Protein AF-A0A9E3C0V1-F1 (afdb_monomer_lite)

Radius of gyration: 18.56 Å; chains: 1; bounding box: 47×39×49 Å

Structure (mmCIF, N/CA/C/O backbone):
data_AF-A0A9E3C0V1-F1
#
_entry.id   AF-A0A9E3C0V1-F1
#
loop_
_atom_site.group_PDB
_atom_site.id
_atom_site.type_symbol
_atom_site.label_atom_id
_atom_site.label_alt_id
_atom_site.label_comp_id
_atom_site.label_asym_id
_atom_site.label_entity_id
_atom_site.label_seq_id
_atom_site.pdbx_PDB_ins_code
_atom_site.Cartn_x
_atom_site.Cartn_y
_atom_site.Cartn_z
_atom_site.occupancy
_atom_site.B_iso_or_equiv
_atom_site.auth_seq_id
_atom_site.auth_comp_id
_atom_site.auth_asym_id
_atom_site.auth_atom_id
_atom_site.pdbx_PDB_model_num
ATOM 1 N N . VAL A 1 1 ? -9.218 17.297 3.547 1.00 80.56 1 VAL A N 1
ATOM 2 C CA . VAL A 1 1 ? -9.227 16.693 4.905 1.00 80.56 1 VAL A CA 1
ATOM 3 C C . VAL A 1 1 ? -10.270 17.334 5.812 1.00 80.56 1 VAL A C 1
ATOM 5 O O . VAL A 1 1 ? -11.242 16.658 6.099 1.00 80.56 1 VAL A O 1
ATOM 8 N N . GLY A 1 2 ? -10.149 18.614 6.201 1.00 88.06 2 GLY A N 1
ATOM 9 C CA . GLY A 1 2 ? -11.074 19.241 7.168 1.00 88.06 2 GLY A CA 1
ATOM 10 C C . GLY A 1 2 ? -12.570 19.101 6.840 1.00 88.06 2 GLY A C 1
ATOM 11 O O . GLY A 1 2 ? -13.346 18.731 7.712 1.00 88.06 2 GLY A O 1
ATOM 12 N N . GLY A 1 3 ? -12.966 19.291 5.574 1.00 90.75 3 GLY A N 1
ATOM 13 C CA . GLY A 1 3 ? -14.363 19.095 5.153 1.00 90.75 3 GLY A CA 1
ATOM 14 C C . GLY A 1 3 ? -14.872 17.654 5.308 1.00 90.75 3 GLY A C 1
ATOM 15 O O . GLY A 1 3 ? -16.007 17.454 5.720 1.00 90.75 3 GLY A O 1
ATOM 16 N N . VAL A 1 4 ? -14.020 16.656 5.050 1.00 91.00 4 VAL A N 1
ATOM 17 C CA . VAL A 1 4 ? -14.364 15.233 5.225 1.00 91.00 4 VAL A CA 1
ATOM 18 C C . VAL A 1 4 ? -14.550 14.901 6.703 1.00 91.00 4 VAL A C 1
ATOM 20 O O . VAL A 1 4 ? -15.555 14.300 7.070 1.00 91.00 4 VAL A O 1
ATOM 23 N N . VAL A 1 5 ? -13.637 15.375 7.556 1.00 93.75 5 VAL A N 1
ATOM 24 C CA . VAL A 1 5 ? -13.721 15.191 9.012 1.00 93.75 5 VAL A CA 1
ATOM 25 C C . VAL A 1 5 ? -15.010 15.811 9.567 1.00 93.75 5 VAL A C 1
ATOM 27 O O . VAL A 1 5 ? -15.735 15.159 10.309 1.00 93.75 5 VAL A O 1
ATOM 30 N N . ALA A 1 6 ? -15.357 17.028 9.136 1.00 93.81 6 ALA A N 1
ATOM 31 C CA . ALA A 1 6 ? -16.596 17.693 9.543 1.00 93.81 6 ALA A CA 1
ATOM 32 C C . ALA A 1 6 ? -17.873 16.988 9.045 1.00 93.81 6 ALA A C 1
ATOM 34 O O . ALA A 1 6 ? -18.914 17.075 9.689 1.00 93.81 6 ALA A O 1
ATOM 35 N N . SER A 1 7 ? -17.807 16.285 7.909 1.00 93.75 7 SER A N 1
ATOM 36 C CA . SER A 1 7 ? -18.955 15.573 7.326 1.00 93.75 7 SER A CA 1
ATOM 37 C C . SER A 1 7 ? -19.232 14.193 7.933 1.00 93.75 7 SER A C 1
ATOM 39 O O . SER A 1 7 ? -20.243 13.580 7.599 1.00 93.75 7 SER A O 1
ATOM 41 N N . ARG A 1 8 ? -18.347 13.697 8.807 1.00 94.06 8 ARG A N 1
ATOM 42 C CA . ARG A 1 8 ? -18.393 12.340 9.375 1.00 94.06 8 ARG A CA 1
ATOM 43 C C . ARG A 1 8 ? -18.404 12.368 10.912 1.00 94.06 8 ARG A C 1
ATOM 45 O O . ARG A 1 8 ? -17.466 11.872 11.540 1.00 94.06 8 ARG A O 1
ATOM 52 N N . PRO A 1 9 ? -19.435 12.955 11.555 1.00 94.81 9 PRO A N 1
ATOM 53 C CA . PRO A 1 9 ? -19.518 13.021 13.017 1.00 94.81 9 PRO A CA 1
ATOM 54 C C . PRO A 1 9 ? -19.646 11.640 13.678 1.00 94.81 9 PRO A C 1
ATOM 56 O O . PRO A 1 9 ? -19.343 11.499 14.858 1.00 94.81 9 PRO A O 1
ATOM 59 N N . ASP A 1 10 ? -20.054 10.620 12.920 1.00 94.44 10 ASP A N 1
ATOM 60 C CA . ASP A 1 10 ? -20.057 9.213 13.325 1.00 94.44 10 ASP A CA 1
ATOM 61 C C . ASP A 1 10 ? -18.645 8.653 13.574 1.00 94.44 10 ASP A C 1
ATOM 63 O O . ASP A 1 10 ? -18.479 7.758 14.402 1.00 94.44 10 ASP A O 1
ATOM 67 N N . LEU A 1 11 ? -17.629 9.200 12.895 1.00 94.19 11 LEU A N 1
ATOM 68 C CA . LEU A 1 11 ? -16.223 8.815 13.059 1.00 94.19 11 LEU A CA 1
ATOM 69 C C . LEU A 1 11 ? -15.419 9.832 13.870 1.00 94.19 11 LEU A C 1
ATOM 71 O O . LEU A 1 11 ? -14.519 9.456 14.613 1.00 94.19 11 LEU A O 1
ATOM 75 N N . PHE A 1 12 ? -15.716 11.122 13.700 1.00 95.88 12 PHE A N 1
ATOM 76 C CA . PHE A 1 12 ? -14.887 12.212 14.217 1.00 95.88 12 PHE A CA 1
ATOM 77 C C . PHE A 1 12 ? -15.567 13.064 15.287 1.00 95.88 12 PHE A C 1
ATOM 79 O O . PHE A 1 12 ? -15.015 14.091 15.682 1.00 95.88 12 PHE A O 1
ATOM 86 N N . GLY A 1 13 ? -16.745 12.661 15.769 1.00 93.75 13 GLY A N 1
ATOM 87 C CA . GLY A 1 13 ? -17.512 13.398 16.771 1.00 93.75 13 GLY A CA 1
ATOM 88 C C . GLY A 1 13 ? -18.077 14.729 16.263 1.00 93.75 13 GLY A C 1
ATOM 89 O O . GLY A 1 13 ? -17.771 15.204 15.169 1.00 93.75 13 GLY A O 1
ATOM 90 N N . ALA A 1 14 ? -18.921 15.358 17.082 1.00 93.50 14 ALA A N 1
ATOM 91 C CA . ALA A 1 14 ? -19.540 16.645 16.748 1.00 93.50 14 ALA A CA 1
ATOM 92 C C . ALA A 1 14 ? -18.530 17.807 16.676 1.00 93.50 14 ALA A C 1
ATOM 94 O O . ALA A 1 14 ? -18.796 18.820 16.035 1.00 93.50 14 ALA A O 1
ATOM 95 N N . ASP A 1 15 ? -17.375 17.666 17.328 1.00 94.50 15 ASP A N 1
ATOM 96 C CA . ASP A 1 15 ? -16.278 18.631 17.316 1.00 94.50 15 ASP A CA 1
ATOM 97 C C . ASP A 1 15 ? -15.284 18.414 16.160 1.00 94.50 15 ASP A C 1
ATOM 99 O O . ASP A 1 15 ? -14.329 19.183 16.034 1.00 94.50 15 ASP A O 1
ATOM 103 N N . ALA A 1 16 ? -15.526 17.411 15.303 1.00 94.25 16 ALA A N 1
ATOM 104 C CA . ALA A 1 16 ? -14.782 17.140 14.074 1.00 94.25 16 ALA A CA 1
ATOM 105 C C . ALA A 1 16 ? -13.261 17.045 14.296 1.00 94.25 16 ALA A C 1
ATOM 107 O O . ALA A 1 16 ? -12.462 17.639 13.561 1.00 94.25 16 ALA A O 1
ATOM 108 N N . ARG A 1 17 ? -12.838 16.300 15.323 1.00 94.75 17 ARG A N 1
ATOM 109 C CA . ARG A 1 17 ? -11.416 16.094 15.621 1.00 94.75 17 ARG A CA 1
ATOM 110 C C . ARG A 1 17 ? -10.893 14.841 14.950 1.00 94.75 17 ARG A C 1
ATOM 112 O O . ARG A 1 17 ? -11.423 13.754 15.134 1.00 94.75 17 ARG A O 1
ATOM 119 N N . LEU A 1 18 ? -9.763 14.980 14.257 1.00 92.00 18 LEU A N 1
ATOM 120 C CA . LEU A 1 18 ? -9.075 13.843 13.639 1.00 92.00 18 LEU A CA 1
ATOM 121 C C . LEU A 1 18 ? -8.700 12.761 14.667 1.00 92.00 18 LEU A C 1
ATOM 123 O O . LEU A 1 18 ? -8.767 11.578 14.356 1.00 92.00 18 LEU A O 1
ATOM 127 N N . GLY A 1 19 ? -8.352 13.174 15.892 1.00 93.50 19 GLY A N 1
ATOM 128 C CA . GLY A 1 19 ? -8.033 12.266 16.995 1.00 93.50 19 GLY A CA 1
ATOM 129 C C . GLY A 1 19 ? -9.178 11.324 17.371 1.00 93.50 19 GLY A C 1
ATOM 130 O O . GLY A 1 19 ? -8.902 10.204 17.772 1.00 93.50 19 GLY A O 1
ATOM 131 N N . ASN A 1 20 ? -10.437 11.705 17.135 1.00 95.88 20 ASN A N 1
ATOM 132 C CA . ASN A 1 20 ? -11.597 10.868 17.460 1.00 95.88 20 ASN A CA 1
ATOM 133 C C . ASN A 1 20 ? -11.669 9.595 16.588 1.00 95.88 20 ASN A C 1
ATOM 135 O O . ASN A 1 20 ? -12.367 8.648 16.939 1.00 95.88 20 ASN A O 1
ATOM 139 N N . LEU A 1 21 ? -10.887 9.511 15.499 1.00 95.88 21 LEU A N 1
ATOM 140 C CA . LEU A 1 21 ? -10.685 8.253 14.772 1.00 95.88 21 LEU A CA 1
ATOM 141 C C . LEU A 1 21 ? -10.065 7.167 15.661 1.00 95.88 21 LEU A C 1
ATOM 143 O O . LEU A 1 21 ? -10.391 5.991 15.504 1.00 95.88 21 LEU A O 1
ATOM 147 N N . PHE A 1 22 ? -9.180 7.553 16.585 1.00 96.19 22 PHE A N 1
ATOM 148 C CA . PHE A 1 22 ? -8.637 6.637 17.582 1.00 96.19 22 PHE A CA 1
ATOM 149 C C . PHE A 1 22 ? -9.765 6.068 18.444 1.00 96.19 22 PHE A C 1
ATOM 151 O O . PHE A 1 22 ? -9.880 4.852 18.550 1.00 96.19 22 PHE A O 1
ATOM 158 N N . ASP A 1 23 ? -10.634 6.926 18.985 1.00 95.50 23 ASP A N 1
ATOM 159 C CA . ASP A 1 23 ? -11.752 6.504 19.836 1.00 95.50 23 ASP A CA 1
ATOM 160 C C . ASP A 1 23 ? -12.731 5.604 19.074 1.00 95.50 23 ASP A C 1
ATOM 162 O O . ASP A 1 23 ? -13.184 4.584 19.594 1.00 95.50 23 ASP A O 1
ATOM 166 N N . HIS A 1 24 ? -13.007 5.937 17.810 1.00 96.44 24 HIS A N 1
ATOM 167 C CA . HIS A 1 24 ? -13.823 5.115 16.924 1.00 96.44 24 HIS A CA 1
ATOM 168 C C . HIS A 1 24 ? -13.240 3.705 16.760 1.00 96.44 24 HIS A C 1
ATOM 170 O O . HIS A 1 24 ? -13.943 2.711 16.941 1.00 96.44 24 HIS A O 1
ATOM 176 N N . LEU A 1 25 ? -11.948 3.602 16.446 1.00 97.69 25 LEU A N 1
ATOM 177 C CA . LEU A 1 25 ? -11.266 2.321 16.283 1.00 97.69 25 LEU A CA 1
ATOM 178 C C . LEU A 1 25 ? -11.128 1.558 17.612 1.00 97.69 25 LEU A C 1
ATOM 180 O O . LEU A 1 25 ? -11.292 0.339 17.636 1.00 97.69 25 LEU A O 1
ATOM 184 N N . ALA A 1 26 ? -10.881 2.256 18.721 1.00 96.88 26 ALA A N 1
ATOM 185 C CA . ALA A 1 26 ? -10.853 1.675 20.060 1.00 96.88 26 ALA A CA 1
ATOM 186 C C . ALA A 1 26 ? -12.213 1.073 20.438 1.00 96.88 26 ALA A C 1
ATOM 188 O O . ALA A 1 26 ? -12.268 -0.026 20.985 1.00 96.88 26 ALA A O 1
ATOM 189 N N . GLY A 1 27 ? -13.313 1.734 20.065 1.00 96.69 27 GLY A N 1
ATOM 190 C CA . GLY A 1 27 ? -14.672 1.218 20.235 1.00 96.69 27 GLY A CA 1
ATOM 191 C C . GLY A 1 27 ? -14.984 -0.037 19.408 1.00 96.69 27 GLY A C 1
ATOM 192 O O . GLY A 1 27 ? -15.905 -0.774 19.756 1.00 96.69 27 GLY A O 1
ATOM 193 N N . GLN A 1 28 ? -14.223 -0.316 18.343 1.00 96.94 28 GLN A N 1
ATOM 194 C CA . GLN A 1 28 ? -14.342 -1.560 17.569 1.00 96.94 28 GLN A CA 1
ATOM 195 C C . GLN A 1 28 ? -13.559 -2.731 18.179 1.00 96.94 28 GLN A C 1
ATOM 197 O O . GLN A 1 28 ? -13.788 -3.884 17.796 1.00 96.94 28 GLN A O 1
ATOM 202 N N . ALA A 1 29 ? -12.630 -2.462 19.102 1.00 97.75 29 ALA A N 1
ATOM 203 C CA . ALA A 1 29 ? -11.830 -3.504 19.724 1.00 97.75 29 ALA A CA 1
ATOM 204 C C . ALA A 1 29 ? -12.710 -4.414 20.595 1.00 97.75 29 ALA A C 1
ATOM 206 O O . ALA A 1 29 ? -13.530 -3.954 21.390 1.00 97.75 29 ALA A O 1
ATOM 207 N N . LYS A 1 30 ? -12.516 -5.729 20.475 1.00 97.75 30 LYS A N 1
ATOM 208 C CA . LYS A 1 30 ? -13.196 -6.735 21.304 1.00 97.75 30 LYS A CA 1
ATOM 209 C C . LYS A 1 30 ? -12.193 -7.322 22.276 1.00 97.75 30 LYS A C 1
ATOM 211 O O . LYS A 1 30 ? -11.144 -7.790 21.847 1.00 97.75 30 LYS A O 1
ATOM 216 N N . ASP A 1 31 ? -12.490 -7.248 23.571 1.00 96.81 31 ASP A N 1
ATOM 217 C CA . ASP A 1 31 ? -11.585 -7.690 24.641 1.00 96.81 31 ASP A CA 1
ATOM 218 C C . ASP A 1 31 ? -10.166 -7.090 24.513 1.00 96.81 31 ASP A C 1
ATOM 220 O O . ASP A 1 31 ? -9.158 -7.758 24.735 1.00 96.81 31 ASP A O 1
ATOM 224 N N . GLY A 1 32 ? -10.086 -5.819 24.091 1.00 97.19 32 GLY A N 1
ATOM 225 C CA . GLY A 1 32 ? -8.822 -5.110 23.860 1.00 97.19 32 GLY A CA 1
ATOM 226 C C . GLY A 1 32 ? -8.057 -5.550 22.606 1.00 97.19 32 GLY A C 1
ATOM 227 O O . GLY A 1 32 ? -6.878 -5.235 22.477 1.00 97.19 32 GLY A O 1
ATOM 228 N N . VAL A 1 33 ? -8.689 -6.282 21.684 1.00 98.50 33 VAL A N 1
ATOM 229 C CA . VAL A 1 33 ? -8.074 -6.798 20.452 1.00 98.50 33 VAL A CA 1
ATOM 230 C C . VAL A 1 33 ? -8.707 -6.154 19.222 1.00 98.50 33 VAL A C 1
ATOM 232 O O . VAL A 1 33 ? -9.933 -6.126 19.094 1.00 98.50 33 VAL A O 1
ATOM 235 N N . LEU A 1 34 ? -7.875 -5.688 18.289 1.00 98.62 34 LEU A N 1
ATOM 236 C CA . LEU A 1 34 ? -8.309 -5.049 17.046 1.00 98.62 34 LEU A CA 1
ATOM 237 C C . LEU A 1 34 ? -7.592 -5.663 15.826 1.00 98.62 34 LEU A C 1
ATOM 239 O O . LEU A 1 34 ? -6.365 -5.621 15.759 1.00 98.62 34 LEU A O 1
ATOM 243 N N . PRO A 1 35 ? -8.305 -6.218 14.833 1.00 98.31 35 PRO A N 1
ATOM 244 C CA . PRO A 1 35 ? -7.676 -6.662 13.589 1.00 98.31 35 PRO A CA 1
ATOM 245 C C . PRO A 1 35 ? -7.121 -5.482 12.784 1.00 98.31 35 PRO A C 1
ATOM 247 O O . PRO A 1 35 ? -7.805 -4.475 12.603 1.00 98.31 35 PRO A O 1
ATOM 250 N N . ALA A 1 36 ? -5.920 -5.615 12.220 1.00 98.12 36 ALA A N 1
ATOM 251 C CA . ALA A 1 36 ? -5.290 -4.567 11.413 1.00 98.12 36 ALA A CA 1
ATOM 252 C C . ALA A 1 36 ? -6.152 -4.144 10.207 1.00 98.12 36 ALA A C 1
ATOM 254 O O . ALA A 1 36 ? -6.206 -2.967 9.852 1.00 98.12 36 ALA A O 1
ATOM 255 N N . ALA A 1 37 ? -6.898 -5.086 9.622 1.00 97.94 37 ALA A N 1
ATOM 256 C CA . ALA A 1 37 ? -7.837 -4.811 8.537 1.00 97.94 37 ALA A CA 1
ATOM 257 C C . ALA A 1 37 ? -8.960 -3.831 8.933 1.00 97.94 37 ALA A C 1
ATOM 259 O O . ALA A 1 37 ? -9.425 -3.077 8.082 1.00 97.94 37 ALA A O 1
ATOM 260 N N . ALA A 1 38 ? -9.369 -3.789 10.209 1.00 98.25 38 ALA A N 1
ATOM 261 C CA . ALA A 1 38 ? -10.368 -2.832 10.690 1.00 98.25 38 ALA A CA 1
ATOM 262 C C . ALA A 1 38 ? -9.835 -1.390 10.648 1.00 98.25 38 ALA A C 1
ATOM 264 O O . ALA A 1 38 ? -10.564 -0.468 10.284 1.00 98.25 38 ALA A O 1
ATOM 265 N N . ILE A 1 39 ? -8.539 -1.207 10.930 1.00 98.31 39 ILE A N 1
ATOM 266 C CA . ILE A 1 39 ? -7.861 0.090 10.813 1.00 98.31 39 ILE A CA 1
ATOM 267 C C . ILE A 1 39 ? -7.882 0.556 9.356 1.00 98.31 39 ILE A C 1
ATOM 269 O O . ILE A 1 39 ? -8.320 1.669 9.069 1.00 98.31 39 ILE A O 1
ATOM 273 N N . LEU A 1 40 ? -7.460 -0.304 8.420 1.00 97.81 40 LEU A N 1
ATOM 274 C CA . LEU A 1 40 ? -7.492 0.029 6.995 1.00 97.81 40 LEU A CA 1
ATOM 275 C C . LEU A 1 40 ? -8.919 0.327 6.515 1.00 97.81 40 LEU A C 1
ATOM 277 O O . LEU A 1 40 ? -9.119 1.302 5.795 1.00 97.81 40 LEU A O 1
ATOM 281 N N . ALA A 1 41 ? -9.906 -0.471 6.927 1.00 97.19 41 ALA A N 1
ATOM 282 C CA . ALA A 1 41 ? -11.303 -0.273 6.552 1.00 97.19 41 ALA A CA 1
ATOM 283 C C . ALA A 1 41 ? -11.831 1.092 7.015 1.00 97.19 41 ALA A C 1
ATOM 285 O O . ALA A 1 41 ? -12.388 1.827 6.204 1.00 97.19 41 ALA A O 1
ATOM 286 N N . ALA A 1 42 ? -11.587 1.474 8.273 1.00 96.75 42 ALA A N 1
ATOM 287 C CA . ALA A 1 42 ? -11.974 2.788 8.786 1.00 96.75 42 ALA A CA 1
ATOM 288 C C . ALA A 1 42 ? -11.274 3.930 8.035 1.00 96.75 42 ALA A C 1
ATOM 290 O O . ALA A 1 42 ? -11.893 4.946 7.730 1.00 96.75 42 ALA A O 1
ATOM 291 N N . LEU A 1 43 ? -9.993 3.766 7.689 1.00 96.19 43 LEU A N 1
ATOM 292 C CA . LEU A 1 43 ? -9.255 4.760 6.908 1.00 96.19 43 LEU A CA 1
ATOM 293 C C . LEU A 1 43 ? -9.792 4.904 5.483 1.00 96.19 43 LEU A C 1
ATOM 295 O O . LEU A 1 43 ? -9.863 6.020 4.972 1.00 96.19 43 LEU A O 1
ATOM 299 N N . LEU A 1 44 ? -10.147 3.802 4.825 1.00 94.56 44 LEU A N 1
ATOM 300 C CA . LEU A 1 44 ? -10.740 3.834 3.490 1.00 94.56 44 LEU A CA 1
ATOM 301 C C . LEU A 1 44 ? -12.135 4.456 3.533 1.00 94.56 44 LEU A C 1
ATOM 303 O O . LEU A 1 44 ? -12.421 5.340 2.729 1.00 94.56 44 LEU A O 1
ATOM 307 N N . ASP A 1 45 ? -12.968 4.068 4.491 1.00 93.12 45 ASP A N 1
ATOM 308 C CA . ASP A 1 45 ? -14.308 4.628 4.657 1.00 93.12 45 ASP A CA 1
ATOM 309 C C . ASP A 1 45 ? -14.271 6.136 4.964 1.00 93.12 45 ASP A C 1
ATOM 311 O O . ASP A 1 45 ? -15.007 6.927 4.373 1.00 93.12 45 ASP A O 1
ATOM 315 N N . ALA A 1 46 ? -13.354 6.563 5.833 1.00 92.69 46 ALA A N 1
ATOM 316 C CA . ALA A 1 46 ? -13.217 7.964 6.200 1.00 92.69 46 ALA A CA 1
ATOM 317 C C . ALA A 1 46 ? -12.580 8.812 5.094 1.00 92.69 46 ALA A C 1
ATOM 319 O O . ALA A 1 46 ? -13.033 9.921 4.825 1.00 92.69 46 ALA A O 1
ATOM 320 N N . PHE A 1 47 ? -11.495 8.330 4.480 1.00 91.44 47 PHE A N 1
ATOM 321 C CA . PHE A 1 47 ? -10.587 9.171 3.697 1.00 91.44 47 PHE A CA 1
ATOM 322 C C . PHE A 1 47 ? -10.542 8.850 2.203 1.00 91.44 47 PHE A C 1
ATOM 324 O O . PHE A 1 47 ? -9.862 9.567 1.476 1.00 91.44 47 PHE A O 1
ATOM 331 N N . SER A 1 48 ? -11.289 7.873 1.683 1.00 87.06 48 SER A N 1
ATOM 332 C CA . SER A 1 48 ? -11.384 7.689 0.220 1.00 87.06 48 SER A CA 1
ATOM 333 C C . SER A 1 48 ? -11.668 8.992 -0.553 1.00 87.06 48 SER A C 1
ATOM 335 O O . SER A 1 48 ? -10.980 9.231 -1.547 1.00 87.06 48 SER A O 1
ATOM 337 N N . PRO A 1 49 ? -12.550 9.903 -0.081 1.00 87.88 49 PRO A N 1
ATOM 338 C CA . PRO A 1 49 ? -12.844 11.146 -0.799 1.00 87.88 49 PRO A CA 1
ATOM 339 C C . PRO A 1 49 ? -11.702 12.173 -0.863 1.00 87.88 49 PRO A C 1
ATOM 341 O O . PRO A 1 49 ? -11.787 13.107 -1.657 1.00 87.88 49 PRO A O 1
ATOM 344 N N . ILE A 1 50 ? -10.664 12.074 -0.018 1.00 88.06 50 ILE A N 1
ATOM 345 C CA . ILE A 1 50 ? -9.540 13.035 -0.054 1.00 88.06 50 ILE A CA 1
ATOM 346 C C . ILE A 1 50 ? -8.449 12.621 -1.038 1.00 88.06 50 ILE A C 1
ATOM 348 O O . ILE A 1 50 ? -7.603 13.446 -1.386 1.00 88.06 50 ILE A O 1
ATOM 352 N N . TRP A 1 51 ? -8.437 11.355 -1.451 1.00 87.19 51 TRP A N 1
ATOM 353 C CA . TRP A 1 51 ? -7.423 10.846 -2.357 1.00 87.19 51 TRP A CA 1
ATOM 354 C C . TRP A 1 51 ? -7.790 11.186 -3.800 1.00 87.19 51 TRP A C 1
ATOM 356 O O . TRP A 1 51 ? -8.950 11.031 -4.190 1.00 87.19 51 TRP A O 1
ATOM 366 N N . PRO A 1 52 ? -6.819 11.608 -4.630 1.00 84.88 52 PRO A N 1
ATOM 367 C CA . PRO A 1 52 ? -7.060 11.791 -6.050 1.00 84.88 52 PRO A CA 1
ATOM 368 C C . PRO A 1 52 ? -7.616 10.505 -6.658 1.00 84.88 52 PRO A C 1
ATOM 370 O O . PRO A 1 52 ? -6.978 9.455 -6.597 1.00 84.88 52 PRO A O 1
ATOM 373 N N . SER A 1 53 ? -8.784 10.593 -7.282 1.00 83.62 53 SER A N 1
ATOM 374 C CA . SER A 1 53 ? -9.425 9.450 -7.917 1.00 83.62 53 SER A CA 1
ATOM 375 C C . SER A 1 53 ? -9.783 9.768 -9.359 1.00 83.62 53 SER A C 1
ATOM 377 O O . SER A 1 53 ? -10.153 10.891 -9.691 1.00 83.62 53 SER A O 1
ATOM 379 N N . ARG A 1 54 ? -9.617 8.767 -10.222 1.00 86.12 54 ARG A N 1
ATOM 380 C CA . ARG A 1 54 ? -9.963 8.825 -11.651 1.00 86.12 54 ARG A CA 1
ATOM 381 C C . ARG A 1 54 ? -11.042 7.811 -12.027 1.00 86.12 54 ARG A C 1
ATOM 383 O O . ARG A 1 54 ? -11.507 7.818 -13.160 1.00 86.12 54 ARG A O 1
ATOM 390 N N . LEU A 1 55 ? -11.381 6.919 -11.098 1.00 91.62 55 LEU A N 1
ATOM 391 C CA . LEU A 1 55 ? -12.325 5.828 -11.279 1.00 91.62 55 LEU A CA 1
ATOM 392 C C . LEU A 1 55 ? -13.351 5.888 -10.155 1.00 91.62 55 LEU A C 1
ATOM 394 O O . LEU A 1 55 ? -12.982 6.046 -8.991 1.00 91.62 55 LEU A O 1
ATOM 398 N N . ASP A 1 56 ? -14.614 5.699 -10.502 1.00 92.69 56 ASP A N 1
ATOM 399 C CA . ASP A 1 56 ? -15.693 5.514 -9.547 1.00 92.69 56 ASP A CA 1
ATOM 400 C C . ASP A 1 56 ? -16.509 4.259 -9.875 1.00 92.69 56 ASP A C 1
ATOM 402 O O . ASP A 1 56 ? -16.553 3.788 -11.017 1.00 92.69 56 ASP A O 1
ATOM 406 N N . ILE A 1 57 ? -17.147 3.704 -8.848 1.00 90.50 57 ILE A N 1
ATOM 407 C CA . ILE A 1 57 ? -18.220 2.719 -8.983 1.00 90.50 57 ILE A CA 1
ATOM 408 C C . ILE A 1 57 ? -19.441 3.318 -8.292 1.00 90.50 57 ILE A C 1
ATOM 410 O O . ILE A 1 57 ? -19.405 3.572 -7.096 1.00 90.50 57 ILE A O 1
ATOM 414 N N . GLU A 1 58 ? -20.514 3.557 -9.050 1.00 89.69 58 GLU A N 1
ATOM 415 C CA . GLU A 1 58 ? -21.756 4.159 -8.523 1.00 89.69 58 GLU A CA 1
ATOM 416 C C . GLU A 1 58 ? -21.540 5.527 -7.861 1.00 89.69 58 GLU A C 1
ATOM 418 O O . GLU A 1 58 ? -22.172 5.851 -6.860 1.00 89.69 58 GLU A O 1
ATOM 423 N N . GLY A 1 59 ? -20.633 6.343 -8.407 1.00 87.00 59 GLY A N 1
ATOM 424 C CA . GLY A 1 59 ? -20.303 7.644 -7.831 1.00 87.00 59 GLY A CA 1
ATOM 425 C C . GLY A 1 59 ? -19.401 7.571 -6.596 1.00 87.00 59 GLY A C 1
ATOM 426 O O . GLY A 1 59 ? -19.056 8.615 -6.043 1.00 87.00 59 GLY A O 1
ATOM 427 N N . VAL A 1 60 ? -18.972 6.376 -6.176 1.00 87.12 60 VAL A N 1
ATOM 428 C CA . VAL A 1 60 ? -17.973 6.203 -5.118 1.00 87.12 60 VAL A CA 1
ATOM 429 C C . VAL A 1 60 ? -16.582 6.231 -5.736 1.00 87.12 60 VAL A C 1
ATOM 431 O O . VAL A 1 60 ? -16.171 5.293 -6.418 1.00 87.12 60 VAL A O 1
ATOM 434 N N . ALA A 1 61 ? -15.855 7.318 -5.484 1.00 90.81 61 ALA A N 1
ATOM 435 C CA . ALA A 1 61 ? -14.464 7.474 -5.887 1.00 90.81 61 ALA A CA 1
ATOM 436 C C . ALA A 1 61 ? -13.586 6.377 -5.263 1.00 90.81 61 ALA A C 1
ATOM 438 O O . ALA A 1 61 ? -13.571 6.194 -4.047 1.00 90.81 61 ALA A O 1
ATOM 439 N N . LEU A 1 62 ? -12.813 5.678 -6.092 1.00 91.56 62 LEU A N 1
ATOM 440 C CA . LEU A 1 62 ? -12.023 4.519 -5.667 1.00 91.56 62 LEU A CA 1
ATOM 441 C C . LEU A 1 62 ? -10.603 4.876 -5.194 1.00 91.56 62 LEU A C 1
ATOM 443 O O . LEU A 1 62 ? -9.848 4.002 -4.793 1.00 91.56 62 LEU A O 1
ATOM 447 N N . GLY A 1 63 ? -10.193 6.145 -5.253 1.00 91.69 63 GLY A N 1
ATOM 448 C CA . GLY A 1 63 ? -8.828 6.561 -4.901 1.00 91.69 63 GLY A CA 1
ATOM 449 C C . GLY A 1 63 ? -7.745 5.891 -5.765 1.00 91.69 63 GLY A C 1
ATOM 450 O O . GLY A 1 63 ? -7.805 5.951 -6.994 1.00 91.69 63 GLY A O 1
ATOM 451 N N . ASP A 1 64 ? -6.756 5.267 -5.114 1.00 93.38 64 ASP A N 1
ATOM 452 C CA . ASP A 1 64 ? -5.602 4.583 -5.728 1.00 93.38 64 ASP A CA 1
ATOM 453 C C . ASP A 1 64 ? -5.965 3.167 -6.219 1.00 93.38 64 ASP A C 1
ATOM 455 O O . ASP A 1 64 ? -5.469 2.150 -5.721 1.00 93.38 64 ASP A O 1
ATOM 459 N N . VAL A 1 65 ? -6.869 3.136 -7.199 1.00 95.12 65 VAL A N 1
ATOM 460 C CA . VAL A 1 65 ? -7.301 1.955 -7.953 1.00 95.12 65 VAL A CA 1
ATOM 461 C C . VAL A 1 65 ? -7.074 2.228 -9.433 1.00 95.12 65 VAL A C 1
ATOM 463 O O . VAL A 1 65 ? -7.407 3.304 -9.933 1.00 95.12 65 VAL A O 1
ATOM 466 N N . TRP A 1 66 ? -6.520 1.249 -10.145 1.00 95.81 66 TRP A N 1
ATOM 467 C CA . TRP A 1 66 ? -6.130 1.400 -11.548 1.00 95.81 66 TRP A CA 1
ATOM 468 C C . TRP A 1 66 ? -6.639 0.262 -12.413 1.00 95.81 66 TRP A C 1
ATOM 470 O O . TRP A 1 66 ? -7.055 -0.776 -11.906 1.00 95.81 66 TRP A O 1
ATOM 480 N N . ARG A 1 67 ? -6.597 0.460 -13.734 1.00 96.69 67 ARG A N 1
ATOM 481 C CA . ARG A 1 67 ? -6.979 -0.575 -14.692 1.00 96.69 67 ARG A CA 1
ATOM 482 C C . ARG A 1 67 ? -5.774 -1.408 -15.111 1.00 96.69 67 ARG A C 1
ATOM 484 O O . ARG A 1 67 ? -4.727 -0.852 -15.428 1.00 96.69 67 ARG A O 1
ATOM 491 N N . HIS A 1 68 ? -5.942 -2.723 -15.176 1.00 97.81 68 HIS A N 1
ATOM 492 C CA . HIS A 1 68 ? -4.967 -3.627 -15.771 1.00 97.81 68 HIS A CA 1
ATOM 493 C C . HIS A 1 68 ? -5.663 -4.741 -16.566 1.00 97.81 68 HIS A C 1
ATOM 495 O O . HIS A 1 68 ? -6.490 -5.457 -15.998 1.00 97.81 68 HIS A O 1
ATOM 501 N N . PRO A 1 69 ? -5.309 -4.972 -17.846 1.00 96.00 69 PRO A N 1
ATOM 502 C CA . PRO A 1 69 ? -5.946 -5.996 -18.669 1.00 96.00 69 PRO A CA 1
ATOM 503 C C . PRO A 1 69 ? -5.802 -7.427 -18.161 1.00 96.00 69 PRO A C 1
ATOM 505 O O . PRO A 1 69 ? -6.503 -8.280 -18.676 1.00 96.00 69 PRO A O 1
ATOM 508 N N . ALA A 1 70 ? -4.905 -7.728 -17.221 1.00 95.88 70 ALA A N 1
ATOM 509 C CA . ALA A 1 70 ? -4.781 -9.067 -16.629 1.00 95.88 70 ALA A CA 1
ATOM 510 C C . ALA A 1 70 ? -5.599 -9.261 -15.338 1.00 95.88 70 ALA A C 1
ATOM 512 O O . ALA A 1 70 ? -5.722 -10.392 -14.872 1.00 95.88 70 ALA A O 1
ATOM 513 N N . ALA A 1 71 ? -6.143 -8.190 -14.751 1.00 95.88 71 ALA A N 1
ATOM 514 C CA . ALA A 1 71 ? -6.998 -8.296 -13.575 1.00 95.88 71 ALA A CA 1
ATOM 515 C C . ALA A 1 71 ? -8.390 -8.768 -14.012 1.00 95.88 71 ALA A C 1
ATOM 517 O O . ALA A 1 71 ? -9.065 -8.077 -14.771 1.00 95.88 71 ALA A O 1
ATOM 518 N N . ARG A 1 72 ? -8.791 -9.966 -13.577 1.00 95.06 72 ARG A N 1
ATOM 519 C CA . ARG A 1 72 ? -10.069 -10.588 -13.941 1.00 95.06 72 ARG A CA 1
ATOM 520 C C . ARG A 1 72 ? -10.982 -10.710 -12.729 1.00 95.06 72 ARG A C 1
ATOM 522 O O . ARG A 1 72 ? -10.551 -11.207 -11.693 1.00 95.06 72 ARG A O 1
ATOM 529 N N . ALA A 1 73 ? -12.237 -10.327 -12.897 1.00 93.94 73 ALA A N 1
ATOM 530 C CA . ALA A 1 73 ? -13.335 -10.509 -11.968 1.00 93.94 73 ALA A CA 1
ATOM 531 C C . ALA A 1 73 ? -14.631 -10.772 -12.752 1.00 93.94 73 ALA A C 1
ATOM 533 O O . ALA A 1 73 ? -14.765 -10.455 -13.929 1.00 93.94 73 ALA A O 1
ATOM 534 N N . ASN A 1 74 ? -15.620 -11.371 -12.104 1.00 94.88 74 ASN A N 1
ATOM 535 C CA .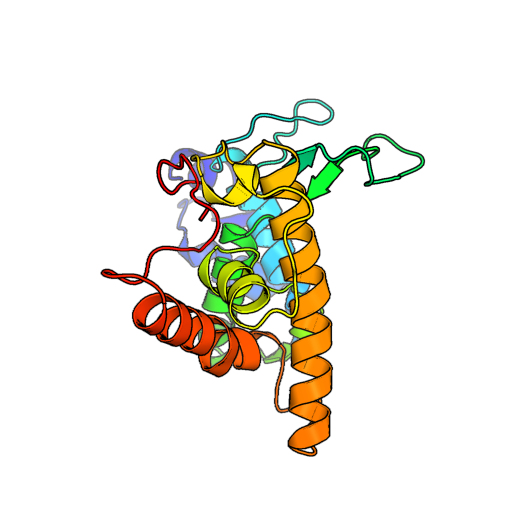 ASN A 1 74 ? -16.934 -11.629 -12.699 1.00 94.88 74 ASN A CA 1
ATOM 536 C C . ASN A 1 74 ? -17.974 -10.565 -12.308 1.00 94.88 74 ASN A C 1
ATOM 538 O O . ASN A 1 74 ? -19.176 -10.820 -12.377 1.00 94.88 74 ASN A O 1
ATOM 542 N N . ASP A 1 75 ? -17.515 -9.385 -11.892 1.00 94.31 75 ASP A N 1
ATOM 543 C CA . ASP A 1 75 ? -18.341 -8.284 -11.415 1.00 94.31 75 ASP A CA 1
ATOM 544 C C . ASP A 1 75 ? -17.805 -6.922 -11.903 1.00 94.31 75 ASP A C 1
ATOM 546 O O . ASP A 1 75 ? -17.024 -6.817 -12.851 1.00 94.31 75 ASP A O 1
ATOM 550 N N . ARG A 1 76 ? -18.248 -5.839 -11.260 1.00 92.38 76 ARG A N 1
ATOM 551 C CA . ARG A 1 76 ? -17.889 -4.459 -11.623 1.00 92.38 76 ARG A CA 1
ATOM 552 C C . ARG A 1 76 ? -16.431 -4.099 -11.349 1.00 92.38 76 ARG A C 1
ATOM 554 O O . ARG A 1 76 ? -16.001 -3.016 -11.743 1.00 92.38 76 ARG A O 1
ATOM 561 N N . THR A 1 77 ? -15.689 -4.981 -10.690 1.00 94.50 77 THR A N 1
ATOM 562 C CA . THR A 1 77 ? -14.259 -4.835 -10.428 1.00 94.50 77 THR A CA 1
ATOM 563 C C . THR A 1 77 ? -13.388 -5.460 -11.521 1.00 94.50 77 THR A C 1
ATOM 565 O O . THR A 1 77 ? -12.165 -5.434 -11.405 1.00 94.50 77 THR A O 1
ATOM 568 N N . GLU A 1 78 ? -13.978 -5.958 -12.619 1.00 96.31 78 GLU A N 1
ATOM 569 C CA . GLU A 1 78 ? -13.232 -6.453 -13.786 1.00 96.31 78 GLU A CA 1
ATOM 570 C C . GLU A 1 78 ? -12.204 -5.419 -14.263 1.00 96.31 78 GLU A C 1
ATOM 572 O O . GLU A 1 78 ? -12.502 -4.242 -14.510 1.00 96.31 78 GLU A O 1
ATOM 577 N N . GLY A 1 79 ? -10.962 -5.876 -14.400 1.00 96.69 79 GLY A N 1
ATOM 578 C CA . GLY A 1 79 ? -9.847 -5.037 -14.801 1.00 96.69 79 GLY A CA 1
ATOM 579 C C . GLY A 1 79 ? -9.345 -4.080 -13.725 1.00 96.69 79 GLY A C 1
ATOM 580 O O . GLY A 1 79 ? -8.471 -3.291 -14.062 1.00 96.69 79 GLY A O 1
ATOM 581 N N . LEU A 1 80 ? -9.850 -4.090 -12.485 1.00 97.38 80 LEU A N 1
ATOM 582 C CA . LEU A 1 80 ? -9.411 -3.172 -11.426 1.00 97.38 80 LEU A CA 1
ATOM 583 C C . LEU A 1 80 ? -8.327 -3.782 -10.531 1.00 97.38 80 LEU A C 1
ATOM 585 O O . LEU A 1 80 ? -8.395 -4.941 -10.132 1.00 97.38 80 LEU A O 1
ATOM 589 N N . VAL A 1 81 ? -7.337 -2.963 -10.178 1.00 97.56 81 VAL A N 1
ATOM 590 C CA . VAL A 1 81 ? -6.250 -3.304 -9.257 1.00 97.56 81 VAL A CA 1
ATOM 591 C C . VAL A 1 81 ? -6.211 -2.268 -8.131 1.00 97.56 81 VAL A C 1
ATOM 593 O O . VAL A 1 81 ? -5.808 -1.126 -8.380 1.00 97.56 81 VAL A O 1
ATOM 596 N N . PRO A 1 82 ? -6.641 -2.628 -6.908 1.00 95.31 82 PRO A N 1
ATOM 597 C CA . PRO A 1 82 ? -6.597 -1.734 -5.762 1.00 95.31 82 PRO A CA 1
ATOM 598 C C . PRO A 1 82 ? -5.233 -1.763 -5.074 1.00 95.31 82 PRO A C 1
ATOM 600 O O . PRO A 1 82 ? -4.728 -2.827 -4.723 1.00 95.31 82 PRO A O 1
ATOM 603 N N . PHE A 1 83 ? -4.650 -0.585 -4.841 1.00 95.50 83 PHE A N 1
ATOM 604 C CA . PHE A 1 83 ? -3.402 -0.452 -4.084 1.00 95.50 83 PHE A CA 1
ATOM 605 C C . PHE A 1 83 ? -3.603 0.280 -2.766 1.00 95.50 83 PHE A C 1
ATOM 607 O O . PHE A 1 83 ? -3.088 -0.163 -1.743 1.00 95.50 83 PHE A O 1
ATOM 614 N N . HIS A 1 84 ? -4.320 1.409 -2.793 1.00 94.88 84 HIS A N 1
ATOM 615 C CA . HIS A 1 84 ? -4.567 2.254 -1.618 1.00 94.88 84 HIS A CA 1
ATOM 616 C C . HIS A 1 84 ? -3.306 2.493 -0.766 1.00 94.88 84 HIS A C 1
ATOM 618 O O . HIS A 1 84 ? -3.362 2.477 0.466 1.00 94.88 84 HIS A O 1
ATOM 624 N N . LYS A 1 85 ? -2.150 2.707 -1.416 1.00 93.94 85 LYS A N 1
ATOM 625 C CA . LYS A 1 85 ? -0.823 2.634 -0.775 1.00 93.94 85 LYS A CA 1
ATOM 626 C C . LYS A 1 85 ? -0.682 3.581 0.418 1.00 93.94 85 LYS A C 1
ATOM 628 O O . LYS A 1 85 ? -0.078 3.216 1.422 1.00 93.94 85 LYS A O 1
ATOM 633 N N . LEU A 1 86 ? -1.229 4.793 0.319 1.00 92.50 86 LEU A N 1
ATOM 634 C CA . LEU A 1 86 ? -1.163 5.778 1.402 1.00 92.50 86 LEU A CA 1
ATOM 635 C C . LEU A 1 86 ? -2.070 5.407 2.582 1.00 92.50 86 LEU A C 1
ATOM 637 O O . LEU A 1 86 ? -1.653 5.572 3.725 1.00 92.50 86 LEU A O 1
ATOM 641 N N . SER A 1 87 ? -3.252 4.840 2.327 1.00 95.12 87 SER A N 1
ATOM 642 C CA . SER A 1 87 ? -4.120 4.308 3.386 1.00 95.12 87 SER A CA 1
ATOM 643 C C . SER A 1 87 ? -3.507 3.083 4.067 1.00 95.12 87 SER A C 1
ATOM 645 O O . SER A 1 87 ? -3.564 2.998 5.288 1.00 95.12 87 SER A O 1
ATOM 647 N N . GLN A 1 88 ? -2.865 2.180 3.314 1.00 95.69 88 GLN A N 1
ATOM 648 C CA . GLN A 1 88 ? -2.099 1.058 3.879 1.00 95.69 88 GLN A CA 1
ATOM 649 C C . GLN A 1 88 ? -0.959 1.552 4.776 1.00 95.69 88 GLN A C 1
ATOM 651 O O . GLN A 1 88 ? -0.794 1.087 5.901 1.00 95.69 88 GLN A O 1
ATOM 656 N N 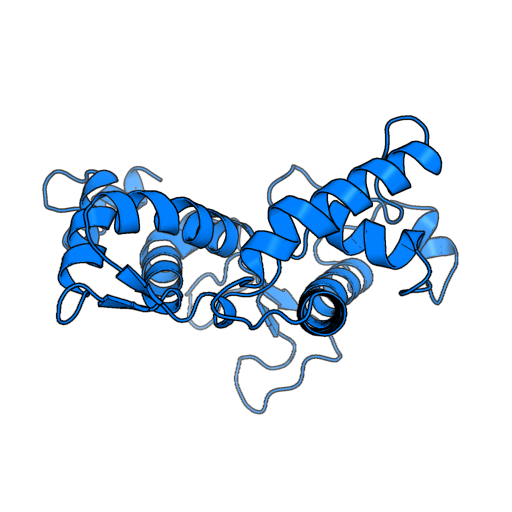. TRP A 1 89 ? -0.191 2.538 4.305 1.00 94.56 89 TRP A N 1
ATOM 657 C CA . TRP A 1 89 ? 0.893 3.122 5.091 1.00 94.56 89 TRP A CA 1
ATOM 658 C C . TRP A 1 89 ? 0.383 3.779 6.378 1.00 94.56 89 TRP A C 1
ATOM 660 O O . TRP A 1 89 ? 0.918 3.509 7.450 1.00 94.56 89 TRP A O 1
ATOM 670 N N . LEU A 1 90 ? -0.697 4.561 6.294 1.00 95.31 90 LEU A N 1
ATOM 671 C CA . LEU A 1 90 ? -1.326 5.168 7.465 1.00 95.31 90 LEU A CA 1
ATOM 672 C C . LEU A 1 90 ? -1.885 4.112 8.433 1.00 95.31 90 LEU A C 1
ATOM 674 O O . LEU A 1 90 ? -1.763 4.285 9.642 1.00 95.31 90 LEU A O 1
ATOM 678 N N . ALA A 1 91 ? -2.433 3.000 7.930 1.00 97.38 91 ALA A N 1
ATOM 679 C CA . ALA A 1 91 ? -2.879 1.890 8.769 1.00 97.38 91 ALA A CA 1
ATOM 680 C C . ALA A 1 91 ? -1.716 1.317 9.590 1.00 97.38 91 ALA A C 1
ATOM 682 O O . ALA A 1 91 ? -1.856 1.150 10.799 1.00 97.38 91 ALA A O 1
ATOM 683 N N . TYR A 1 92 ? -0.552 1.101 8.965 1.00 96.38 92 TYR A N 1
ATOM 684 C CA . TYR A 1 92 ? 0.656 0.679 9.677 1.00 96.38 92 TYR A CA 1
ATOM 685 C C . TYR A 1 92 ? 1.126 1.714 10.709 1.00 96.38 92 TYR A C 1
ATOM 687 O O . TYR A 1 92 ? 1.490 1.330 11.818 1.00 96.38 92 TYR A O 1
ATOM 695 N N . SER A 1 93 ? 1.068 3.012 10.395 1.00 95.25 93 SER A N 1
ATOM 696 C CA . SER A 1 93 ? 1.433 4.082 11.337 1.00 95.25 93 SER A CA 1
ATOM 697 C C . SER A 1 93 ? 0.519 4.167 12.564 1.00 95.25 93 SER A C 1
ATOM 699 O O . SER A 1 93 ? 0.948 4.673 13.594 1.00 95.25 93 SER A O 1
ATOM 701 N N . LEU A 1 94 ? -0.720 3.675 12.481 1.00 96.88 94 LEU A N 1
ATOM 702 C CA . LEU A 1 94 ? -1.653 3.649 13.613 1.00 96.88 94 LEU A CA 1
ATOM 703 C C . LEU A 1 94 ? -1.481 2.421 14.518 1.00 96.88 94 LEU A C 1
ATOM 705 O O . LEU A 1 94 ? -2.012 2.416 15.625 1.00 96.88 94 LEU A O 1
ATOM 709 N N . VAL A 1 95 ? -0.728 1.400 14.096 1.00 96.56 95 VAL A N 1
ATOM 710 C CA . VAL A 1 95 ? -0.525 0.179 14.895 1.00 96.56 95 VAL A CA 1
ATOM 711 C C . VAL A 1 95 ? 0.162 0.488 16.224 1.00 96.56 95 VAL A C 1
ATOM 713 O O . VAL A 1 95 ? -0.292 0.028 17.268 1.00 96.56 95 VAL A O 1
ATOM 716 N N . GLU A 1 96 ? 1.247 1.261 16.201 1.00 95.44 96 GLU A N 1
ATOM 717 C CA . GLU A 1 96 ? 2.010 1.595 17.408 1.00 95.44 96 GLU A CA 1
ATOM 718 C C . GLU A 1 96 ? 1.183 2.423 18.411 1.00 95.44 96 GLU A C 1
ATOM 720 O O . GLU A 1 96 ? 1.027 1.942 19.535 1.00 95.44 96 GLU A O 1
ATOM 725 N N . PRO A 1 97 ? 0.534 3.543 18.021 1.00 96.62 97 PRO A N 1
ATOM 726 C CA . PRO A 1 97 ? -0.356 4.289 18.915 1.00 96.62 97 PRO A CA 1
ATOM 727 C C . PRO A 1 97 ? -1.460 3.440 19.557 1.00 96.62 97 PRO A C 1
ATOM 729 O O . PRO A 1 97 ? -1.787 3.620 20.729 1.00 96.62 97 PRO A O 1
ATOM 732 N N . MET A 1 98 ? -2.032 2.487 18.812 1.00 97.94 98 MET A N 1
ATOM 733 C CA . MET A 1 98 ? -3.044 1.576 19.353 1.00 97.94 98 MET A CA 1
ATOM 734 C C . MET A 1 98 ? -2.484 0.655 20.431 1.00 97.94 98 MET A C 1
ATOM 736 O O . MET A 1 98 ? -3.085 0.505 21.496 1.00 97.94 98 MET A O 1
ATOM 740 N N . GLN A 1 99 ? -1.317 0.067 20.175 1.00 96.94 99 GLN A N 1
ATOM 741 C CA . GLN A 1 99 ? -0.665 -0.819 21.135 1.00 96.94 99 GLN A CA 1
ATOM 742 C C . GLN A 1 99 ? -0.209 -0.072 22.391 1.00 96.94 99 GLN A C 1
ATOM 744 O O . GLN A 1 99 ? -0.369 -0.600 23.490 1.00 96.94 99 GLN A O 1
ATOM 749 N N . GLU A 1 100 ? 0.303 1.154 22.254 1.00 97.50 100 GLU A N 1
ATOM 750 C CA . GLU A 1 100 ? 0.672 2.007 23.393 1.00 97.50 100 GLU A CA 1
ATOM 751 C C . GLU A 1 100 ? -0.530 2.341 24.282 1.00 97.50 100 GLU A C 1
ATOM 753 O O . GLU A 1 100 ? -0.400 2.413 25.504 1.00 97.50 100 GLU A O 1
ATOM 758 N N . ALA A 1 101 ? -1.717 2.467 23.690 1.00 97.12 101 ALA A N 1
ATOM 759 C CA . ALA A 1 101 ? -2.962 2.663 24.419 1.00 97.12 101 ALA A CA 1
ATOM 760 C C . ALA A 1 101 ? -3.565 1.366 25.001 1.00 97.12 101 ALA A C 1
ATOM 762 O O . ALA A 1 101 ? -4.675 1.381 25.533 1.00 97.12 101 ALA A O 1
ATOM 763 N N . GLY A 1 102 ? -2.853 0.238 24.915 1.00 97.62 102 GLY A N 1
ATOM 764 C CA . GLY A 1 102 ? -3.287 -1.051 25.457 1.00 97.62 102 GLY A CA 1
ATOM 765 C C . GLY A 1 102 ? -4.208 -1.859 24.539 1.00 97.62 102 GLY A C 1
ATOM 766 O O . GLY A 1 102 ? -4.740 -2.880 24.974 1.00 97.62 102 GLY A O 1
ATOM 767 N N . ILE A 1 103 ? -4.388 -1.449 23.278 1.00 98.50 103 ILE A N 1
ATOM 768 C CA . ILE A 1 103 ? -5.174 -2.188 22.282 1.00 98.50 103 ILE A CA 1
ATOM 769 C C . ILE A 1 103 ? -4.232 -3.065 21.459 1.00 98.50 103 ILE A C 1
ATOM 771 O O . ILE A 1 103 ? -3.409 -2.590 20.676 1.00 98.50 103 ILE A O 1
ATOM 775 N N . ARG A 1 104 ? -4.367 -4.382 21.600 1.00 98.12 104 ARG A N 1
ATOM 776 C CA . ARG A 1 104 ? -3.555 -5.350 20.865 1.00 98.12 104 ARG A CA 1
ATOM 777 C C . ARG A 1 104 ? -4.023 -5.444 19.415 1.00 98.12 104 ARG A C 1
ATOM 779 O O . ARG A 1 104 ? -5.075 -6.020 19.135 1.00 98.12 104 ARG A O 1
ATOM 786 N N . VAL A 1 105 ? -3.206 -4.943 18.493 1.00 98.00 105 VAL A N 1
ATOM 787 C CA . VAL A 1 105 ? -3.458 -5.089 17.056 1.00 98.00 105 VAL A CA 1
ATOM 788 C C . VAL A 1 105 ? -3.001 -6.468 16.575 1.00 98.00 105 VAL A C 1
ATOM 790 O O . VAL A 1 105 ? -1.893 -6.904 16.882 1.00 98.00 105 VAL A O 1
ATOM 793 N N . VAL A 1 106 ? -3.857 -7.171 15.833 1.00 97.31 106 VAL A N 1
ATOM 794 C CA . VAL A 1 106 ? -3.607 -8.537 15.331 1.00 97.31 106 VAL A CA 1
ATOM 795 C C . VAL A 1 106 ? -3.749 -8.620 13.815 1.00 97.31 106 VAL A C 1
ATOM 797 O O . VAL A 1 106 ? -4.213 -7.678 13.178 1.00 97.31 106 VAL A O 1
ATOM 800 N N . ASP A 1 107 ? -3.345 -9.752 13.236 1.00 96.12 107 ASP A N 1
ATOM 801 C CA . ASP A 1 107 ? -3.489 -10.053 11.806 1.00 96.12 107 ASP A CA 1
ATOM 802 C C . ASP A 1 107 ? -2.847 -9.000 10.887 1.00 96.12 107 ASP A C 1
ATOM 804 O O . ASP A 1 107 ? -3.398 -8.620 9.859 1.00 96.12 107 ASP A O 1
ATOM 808 N N . LEU A 1 108 ? -1.650 -8.526 11.251 1.00 96.44 108 LEU A N 1
ATOM 809 C CA . LEU A 1 108 ? -0.905 -7.517 10.481 1.00 96.44 108 LEU A CA 1
ATOM 810 C C . LEU A 1 108 ? -0.616 -7.945 9.034 1.00 96.44 108 LEU A C 1
ATOM 812 O O . LEU A 1 108 ? -0.537 -7.093 8.153 1.00 96.44 108 LEU A O 1
ATOM 816 N N . ASP A 1 109 ? -0.492 -9.249 8.786 1.00 94.50 109 ASP A N 1
ATOM 817 C CA . ASP A 1 109 ? -0.301 -9.824 7.449 1.00 94.50 109 ASP A CA 1
ATOM 818 C C . ASP A 1 109 ? -1.584 -9.818 6.591 1.00 94.50 109 ASP A C 1
ATOM 820 O O . ASP A 1 109 ? -1.529 -10.159 5.415 1.00 94.50 109 ASP A O 1
ATOM 824 N N . ALA A 1 110 ? -2.737 -9.411 7.140 1.00 95.50 110 ALA A N 1
ATOM 825 C CA . ALA A 1 110 ? -3.923 -9.106 6.338 1.00 95.50 110 ALA A CA 1
ATOM 826 C C . ALA A 1 110 ? -3.784 -7.775 5.571 1.00 95.50 110 ALA A C 1
ATOM 828 O O . ALA A 1 110 ? -4.524 -7.530 4.618 1.00 95.50 110 ALA A O 1
ATOM 829 N N . LEU A 1 111 ? -2.855 -6.907 5.987 1.00 96.56 111 LEU A N 1
ATOM 830 C CA . LEU A 1 111 ? -2.468 -5.709 5.246 1.00 96.56 111 LEU A CA 1
ATOM 831 C C . LEU A 1 111 ? -1.400 -6.055 4.204 1.00 96.56 111 LEU A C 1
ATOM 833 O O . LEU A 1 111 ? -0.602 -6.972 4.395 1.00 96.56 111 LEU A O 1
ATOM 837 N N . THR A 1 112 ? -1.359 -5.304 3.106 1.00 95.25 112 THR A N 1
ATOM 838 C CA . THR A 1 112 ? -0.498 -5.631 1.964 1.00 95.25 112 THR A CA 1
ATOM 839 C C . THR A 1 112 ? 0.849 -4.920 2.024 1.00 95.25 112 THR A C 1
ATOM 841 O O . THR A 1 112 ? 0.973 -3.818 2.559 1.00 95.25 112 THR A O 1
ATOM 844 N N . GLY A 1 113 ? 1.840 -5.485 1.329 1.00 94.19 113 GLY A N 1
ATOM 845 C CA . GLY A 1 113 ? 3.059 -4.762 0.974 1.00 94.19 113 GLY A CA 1
ATOM 846 C C . GLY A 1 113 ? 2.776 -3.406 0.311 1.00 94.19 113 GLY A C 1
ATOM 847 O O . GLY A 1 113 ? 1.740 -3.210 -0.328 1.00 94.19 113 GLY A O 1
ATOM 848 N N . LEU A 1 114 ? 3.710 -2.460 0.446 1.00 94.81 114 LEU A N 1
ATOM 849 C CA . LEU A 1 114 ? 3.571 -1.125 -0.141 1.00 94.81 114 LEU A CA 1
ATOM 850 C C . LEU A 1 114 ? 4.143 -1.109 -1.570 1.00 94.81 114 LEU A C 1
ATOM 852 O O . LEU A 1 114 ? 5.358 -1.282 -1.731 1.00 94.81 114 LEU A O 1
ATOM 856 N N . PRO A 1 115 ? 3.318 -0.861 -2.607 1.00 94.75 115 PRO A N 1
ATOM 857 C CA . PRO A 1 115 ? 3.743 -0.849 -4.007 1.00 94.75 115 PRO A CA 1
ATOM 858 C C . PRO A 1 115 ? 4.403 0.480 -4.387 1.00 94.75 115 PRO A C 1
ATOM 860 O O . PRO A 1 115 ? 3.960 1.172 -5.306 1.00 94.75 115 PRO A O 1
ATOM 863 N N . GLU A 1 116 ? 5.428 0.874 -3.635 1.00 92.19 116 GLU A N 1
ATOM 864 C CA . GLU A 1 116 ? 6.216 2.068 -3.918 1.00 92.19 116 GLU A CA 1
ATOM 865 C C . GLU A 1 116 ? 7.515 1.742 -4.665 1.00 92.19 116 GLU A C 1
ATOM 867 O O . GLU A 1 116 ? 7.937 0.587 -4.765 1.00 92.19 116 GLU A O 1
ATOM 872 N N . TYR A 1 117 ? 8.127 2.764 -5.260 1.00 92.19 117 TYR A N 1
ATOM 873 C CA . TYR A 1 117 ? 9.191 2.584 -6.245 1.00 92.19 117 TYR A CA 1
ATOM 874 C C . TYR A 1 117 ? 10.504 2.045 -5.659 1.00 92.19 117 TYR A C 1
ATOM 876 O O . TYR A 1 117 ? 11.336 1.560 -6.424 1.00 92.19 117 TYR A O 1
ATOM 884 N N . ARG A 1 118 ? 10.740 2.105 -4.340 1.00 93.31 118 ARG A N 1
ATOM 885 C CA . ARG A 1 118 ? 11.922 1.492 -3.708 1.00 93.31 118 ARG A CA 1
ATOM 886 C C . ARG A 1 118 ? 11.757 -0.018 -3.584 1.00 93.31 118 ARG A C 1
ATOM 888 O O . ARG A 1 118 ? 12.668 -0.742 -3.975 1.00 93.31 118 ARG A O 1
ATOM 895 N N . ASN A 1 119 ? 10.604 -0.492 -3.131 1.00 95.62 119 ASN A N 1
ATOM 896 C CA . ASN A 1 119 ? 10.234 -1.901 -3.068 1.00 95.62 119 ASN A CA 1
ATOM 897 C C . ASN A 1 119 ? 10.144 -2.488 -4.474 1.00 95.62 119 ASN A C 1
ATOM 899 O O . ASN A 1 119 ? 10.761 -3.513 -4.758 1.00 95.62 119 ASN A O 1
ATOM 903 N N . GLY A 1 120 ? 9.449 -1.807 -5.388 1.00 96.00 120 GLY A N 1
ATOM 904 C CA . GLY A 1 120 ? 9.408 -2.228 -6.785 1.00 96.00 120 GLY A CA 1
ATOM 905 C C . GLY A 1 120 ? 10.790 -2.175 -7.435 1.00 96.00 120 GLY A C 1
ATOM 906 O O . GLY A 1 120 ? 11.155 -3.057 -8.218 1.00 96.00 120 GLY A O 1
ATOM 907 N N . GLY A 1 121 ? 11.586 -1.159 -7.092 1.00 96.31 121 GLY A N 1
ATOM 908 C CA . GLY A 1 121 ? 12.925 -0.945 -7.632 1.00 96.31 121 GLY A CA 1
ATOM 909 C C . GLY A 1 121 ? 13.890 -2.035 -7.204 1.00 96.31 121 GLY A C 1
ATOM 910 O O . GLY A 1 121 ? 14.633 -2.538 -8.041 1.00 96.31 121 GLY A O 1
ATOM 911 N N . LEU A 1 122 ? 13.808 -2.477 -5.946 1.00 97.31 122 LEU A N 1
ATOM 912 C CA . LEU A 1 122 ? 14.557 -3.620 -5.432 1.00 97.31 122 LEU A CA 1
ATOM 913 C C . LEU A 1 122 ? 14.351 -4.860 -6.305 1.00 97.31 122 LEU A C 1
ATOM 915 O O . LEU A 1 122 ? 15.316 -5.546 -6.633 1.00 97.31 122 LEU A O 1
ATOM 919 N N . LEU A 1 123 ? 13.110 -5.154 -6.694 1.00 98.06 123 LEU A N 1
ATOM 920 C CA . LEU A 1 123 ? 12.788 -6.345 -7.481 1.00 98.06 123 LEU A CA 1
ATOM 921 C C . LEU A 1 123 ? 13.420 -6.298 -8.875 1.00 98.06 123 LEU A C 1
ATOM 923 O O . LEU A 1 123 ? 13.931 -7.308 -9.352 1.00 98.06 123 LEU A O 1
ATOM 927 N N . VAL A 1 124 ? 13.438 -5.129 -9.514 1.00 97.69 124 VAL A N 1
ATOM 928 C CA . VAL A 1 124 ? 14.075 -4.955 -10.828 1.00 97.69 124 VAL A CA 1
ATOM 929 C C . VAL A 1 124 ? 15.600 -4.955 -10.698 1.00 97.69 124 VAL A C 1
ATOM 931 O O . VAL A 1 124 ? 16.294 -5.656 -11.432 1.00 97.69 124 VAL A O 1
ATOM 934 N N . ASP A 1 125 ? 16.138 -4.228 -9.722 1.00 97.12 125 ASP A N 1
ATOM 935 C CA . ASP A 1 125 ? 17.578 -4.044 -9.548 1.00 97.12 125 ASP A CA 1
ATOM 936 C C . ASP A 1 125 ? 18.286 -5.291 -9.016 1.00 97.12 125 ASP A C 1
ATOM 938 O O . ASP A 1 125 ? 19.464 -5.507 -9.301 1.00 97.12 125 ASP A O 1
ATOM 942 N N . SER A 1 126 ? 17.589 -6.142 -8.267 1.00 96.56 126 SER A N 1
ATOM 943 C CA . SER A 1 126 ? 18.089 -7.469 -7.882 1.00 96.56 126 SER A CA 1
ATOM 944 C C . SER A 1 126 ? 17.995 -8.488 -9.022 1.00 96.56 126 SER A C 1
ATOM 946 O O . SER A 1 126 ? 18.615 -9.547 -8.956 1.00 96.56 126 SER A O 1
ATOM 948 N N . GLY A 1 127 ? 17.237 -8.180 -10.080 1.00 96.44 127 GLY A N 1
ATOM 949 C CA . GLY A 1 127 ? 16.969 -9.083 -11.195 1.00 96.44 127 GLY A CA 1
ATOM 950 C C . GLY A 1 127 ? 15.868 -10.114 -10.929 1.00 96.44 127 GLY A C 1
ATOM 951 O O . GLY A 1 127 ? 15.685 -11.003 -11.765 1.00 96.44 127 GLY A O 1
ATOM 952 N N . ALA A 1 128 ? 15.141 -10.001 -9.809 1.00 97.00 128 ALA A N 1
ATOM 953 C CA . ALA A 1 128 ? 13.955 -10.810 -9.513 1.00 97.00 128 ALA A CA 1
ATOM 954 C C . ALA A 1 128 ? 12.812 -10.530 -10.505 1.00 97.00 128 ALA A C 1
ATOM 956 O O . ALA A 1 128 ? 12.091 -11.443 -10.906 1.00 97.00 128 ALA A O 1
ATOM 957 N N . LEU A 1 129 ? 12.692 -9.278 -10.948 1.00 97.69 129 LEU A N 1
ATOM 958 C CA . LEU A 1 129 ? 11.903 -8.863 -12.100 1.00 97.69 129 LEU A CA 1
ATOM 959 C C . LEU A 1 129 ? 12.831 -8.407 -13.223 1.00 97.69 129 LEU A C 1
ATOM 961 O O . LEU A 1 129 ? 13.849 -7.755 -12.997 1.00 97.69 129 LEU A O 1
ATOM 965 N N . ARG A 1 130 ? 12.453 -8.727 -14.461 1.00 96.88 130 ARG A N 1
ATOM 966 C CA . ARG A 1 130 ? 13.150 -8.275 -15.667 1.00 96.88 130 ARG A CA 1
ATOM 967 C C . ARG A 1 130 ? 12.152 -7.634 -16.610 1.00 96.88 130 ARG A C 1
ATOM 969 O O . ARG A 1 130 ? 11.091 -8.199 -16.869 1.00 96.88 130 ARG A O 1
ATOM 976 N N . VAL A 1 131 ? 12.507 -6.466 -17.135 1.00 95.94 131 VAL A N 1
ATOM 977 C CA . VAL A 1 131 ? 11.683 -5.791 -18.137 1.00 95.94 131 VAL A CA 1
ATOM 978 C C . VAL A 1 131 ? 11.640 -6.616 -19.421 1.00 95.94 131 VAL A C 1
ATOM 980 O O . VAL A 1 131 ? 12.664 -7.106 -19.895 1.00 95.94 131 VAL A O 1
ATOM 983 N N . LYS A 1 132 ? 10.445 -6.761 -20.000 1.00 95.06 132 LYS A N 1
ATOM 984 C CA . LYS A 1 132 ? 10.260 -7.452 -21.287 1.00 95.06 132 LYS A CA 1
ATOM 985 C C . LYS A 1 132 ? 10.794 -6.629 -22.464 1.00 95.06 132 LYS A C 1
ATOM 987 O O . LYS A 1 132 ? 11.196 -7.192 -23.475 1.00 95.06 132 LYS A O 1
ATOM 992 N N . ARG A 1 133 ? 10.780 -5.298 -22.334 1.00 95.62 133 ARG A N 1
ATOM 993 C CA . ARG A 1 133 ? 11.208 -4.334 -23.355 1.00 95.62 133 ARG A CA 1
ATOM 994 C C . ARG A 1 133 ? 12.118 -3.291 -22.729 1.00 95.62 133 ARG A C 1
ATOM 996 O O . ARG A 1 133 ? 11.825 -2.794 -21.643 1.00 95.62 133 ARG A O 1
ATOM 1003 N N . ARG A 1 134 ? 13.200 -2.947 -23.425 1.00 94.62 134 ARG A N 1
ATOM 1004 C CA . ARG A 1 134 ? 14.208 -2.000 -22.932 1.00 94.62 134 ARG A CA 1
ATOM 1005 C C . ARG A 1 134 ? 13.655 -0.582 -22.764 1.00 94.62 134 ARG A C 1
ATOM 1007 O O . ARG A 1 134 ? 13.994 0.070 -21.785 1.00 94.62 134 ARG A O 1
ATOM 1014 N N . GLU A 1 135 ? 12.735 -0.180 -23.639 1.00 96.00 135 GLU A N 1
ATOM 1015 C CA . GLU A 1 135 ? 12.055 1.126 -23.626 1.00 96.00 135 GLU A CA 1
ATOM 1016 C C . GLU A 1 135 ? 11.412 1.486 -22.274 1.00 96.00 135 GLU A C 1
ATOM 1018 O O . GLU A 1 135 ? 11.274 2.660 -21.941 1.00 96.00 135 GLU A O 1
ATOM 1023 N N . ILE A 1 136 ? 11.052 0.482 -21.462 1.00 97.00 136 ILE A N 1
ATOM 1024 C CA . ILE A 1 136 ? 10.484 0.673 -20.121 1.00 97.00 136 ILE A CA 1
ATOM 1025 C C . ILE A 1 136 ? 11.452 1.448 -19.216 1.00 97.00 136 ILE A C 1
ATOM 1027 O O . ILE A 1 136 ? 11.008 2.227 -18.380 1.00 97.00 136 ILE A O 1
ATOM 1031 N N . LEU A 1 137 ? 12.760 1.262 -19.407 1.00 95.75 137 LEU A N 1
ATOM 1032 C CA . LEU A 1 137 ? 13.819 1.893 -18.616 1.00 95.75 137 LEU A CA 1
ATOM 1033 C C . LEU A 1 137 ? 14.299 3.229 -19.205 1.00 95.75 137 LEU A C 1
ATOM 1035 O O . LEU A 1 137 ? 15.142 3.890 -18.606 1.00 95.75 137 LEU A O 1
ATOM 1039 N N . GLU A 1 138 ? 13.825 3.602 -20.394 1.00 94.88 138 GLU A N 1
ATOM 1040 C CA . GLU A 1 138 ? 14.387 4.708 -21.183 1.00 94.88 138 GLU A CA 1
ATOM 1041 C C . GLU A 1 138 ? 13.515 5.969 -21.155 1.00 94.88 138 GLU A C 1
ATOM 1043 O O . GLU A 1 138 ? 13.947 7.028 -21.607 1.00 94.88 138 GLU A O 1
ATOM 1048 N N . ARG A 1 139 ? 12.299 5.881 -20.605 1.00 94.25 139 ARG A N 1
ATOM 1049 C CA . ARG A 1 139 ? 11.368 7.006 -20.476 1.00 94.25 139 ARG A CA 1
ATOM 1050 C C . ARG A 1 139 ? 10.616 6.978 -19.151 1.00 94.25 139 ARG A C 1
ATOM 1052 O O . ARG A 1 139 ? 10.558 5.945 -18.486 1.00 94.25 139 ARG A O 1
ATOM 1059 N N . ALA A 1 140 ? 10.016 8.112 -18.805 1.00 94.44 140 ALA A N 1
ATOM 1060 C CA . ALA A 1 140 ? 9.063 8.194 -17.709 1.00 94.44 140 ALA A CA 1
ATOM 1061 C C . ALA A 1 140 ? 7.680 7.686 -18.145 1.00 94.44 140 ALA A C 1
ATOM 1063 O O . ALA A 1 140 ? 7.296 7.830 -19.309 1.00 94.44 140 ALA A O 1
ATOM 1064 N N . TRP A 1 141 ? 6.951 7.100 -17.200 1.00 95.62 141 TRP A N 1
ATOM 1065 C CA . TRP A 1 141 ? 5.602 6.572 -17.395 1.00 95.62 141 TRP A CA 1
ATOM 1066 C C . TRP A 1 141 ? 4.632 7.216 -16.413 1.00 95.62 141 TRP A C 1
ATOM 1068 O O . TRP A 1 141 ? 4.993 7.492 -15.267 1.00 95.62 141 TRP A O 1
ATOM 1078 N N . ALA A 1 142 ? 3.394 7.428 -16.841 1.00 93.56 142 ALA A N 1
ATOM 1079 C CA . ALA A 1 142 ? 2.351 7.912 -15.955 1.00 93.56 142 ALA A CA 1
ATOM 1080 C C . ALA A 1 142 ? 1.962 6.810 -14.949 1.00 93.56 142 ALA A C 1
ATOM 1082 O O . ALA A 1 142 ? 2.018 5.623 -15.281 1.00 93.56 142 ALA A O 1
ATOM 1083 N N . PRO A 1 143 ? 1.490 7.156 -13.737 1.00 92.00 143 PRO A N 1
ATOM 1084 C CA . PRO A 1 143 ? 1.128 6.160 -12.729 1.00 92.00 143 PRO A CA 1
ATOM 1085 C C . PRO A 1 143 ? 0.058 5.151 -13.172 1.00 92.00 143 PRO A C 1
ATOM 1087 O O . PRO A 1 143 ? 0.025 4.032 -12.664 1.00 92.00 143 PRO A O 1
ATOM 1090 N N . GLY A 1 144 ? -0.805 5.550 -14.112 1.00 92.94 144 GLY A N 1
ATOM 1091 C CA . GLY A 1 144 ? -1.860 4.707 -14.673 1.00 92.94 144 GLY A CA 1
ATOM 1092 C C . GLY A 1 144 ? -1.471 3.915 -15.915 1.00 92.94 144 GLY A C 1
ATOM 1093 O O . GLY A 1 144 ? -2.307 3.167 -16.418 1.00 92.94 144 GLY A O 1
ATOM 1094 N N . ASP A 1 145 ? -0.245 4.070 -16.418 1.00 95.75 145 ASP A N 1
ATOM 1095 C CA . ASP A 1 145 ? 0.227 3.257 -17.533 1.00 95.75 145 ASP A CA 1
ATOM 1096 C C . ASP A 1 145 ? 0.320 1.791 -17.105 1.00 95.75 145 ASP A C 1
ATOM 1098 O O . ASP A 1 145 ? 0.759 1.479 -15.995 1.00 95.75 145 ASP A O 1
ATOM 1102 N N . GLU A 1 146 ? -0.041 0.883 -18.017 1.00 96.44 146 GLU A N 1
ATOM 1103 C CA . GLU A 1 146 ? -0.087 -0.563 -17.762 1.00 96.44 146 GLU A CA 1
ATOM 1104 C C . GLU A 1 146 ? 1.199 -1.075 -17.108 1.00 96.44 146 GLU A C 1
ATOM 1106 O O . GLU A 1 146 ? 1.135 -1.831 -16.148 1.00 96.44 146 GLU A O 1
ATOM 1111 N N . VAL A 1 147 ? 2.366 -0.598 -17.554 1.00 96.56 147 VAL A N 1
ATOM 1112 C CA . VAL A 1 147 ? 3.660 -1.014 -16.998 1.00 96.56 147 VAL A CA 1
ATOM 1113 C C . VAL A 1 147 ? 3.844 -0.620 -15.532 1.00 96.56 147 VAL A C 1
ATOM 1115 O O . VAL A 1 147 ? 4.436 -1.384 -14.772 1.00 96.56 147 VAL A O 1
ATOM 1118 N N . ILE A 1 148 ? 3.340 0.546 -15.114 1.00 96.38 148 ILE A N 1
ATOM 1119 C CA . ILE A 1 148 ? 3.438 0.992 -13.723 1.00 96.38 148 ILE A CA 1
ATOM 1120 C C . ILE A 1 148 ? 2.444 0.218 -12.868 1.00 96.38 148 ILE A C 1
ATOM 1122 O O . ILE A 1 148 ? 2.814 -0.264 -11.799 1.00 96.38 148 ILE A O 1
ATOM 1126 N N . VAL A 1 149 ? 1.217 0.021 -13.350 1.00 97.31 149 VAL A N 1
ATOM 1127 C CA . VAL A 1 149 ? 0.209 -0.785 -12.650 1.00 97.31 149 VAL A CA 1
ATOM 1128 C C . VAL A 1 149 ? 0.673 -2.241 -12.508 1.00 97.31 149 VAL A C 1
ATOM 1130 O O . VAL A 1 149 ? 0.612 -2.789 -11.408 1.00 97.31 149 VAL A O 1
ATOM 1133 N N . GLU A 1 150 ? 1.211 -2.850 -13.570 1.00 97.75 150 GLU A N 1
ATOM 1134 C CA . GLU A 1 150 ? 1.769 -4.211 -13.557 1.00 97.75 150 GLU A CA 1
ATOM 1135 C C . GLU A 1 150 ? 2.929 -4.307 -12.562 1.00 97.75 150 GLU A C 1
ATOM 1137 O O . GLU A 1 150 ? 2.958 -5.198 -11.714 1.00 97.75 150 GLU A O 1
ATOM 1142 N N . TRP A 1 151 ? 3.867 -3.359 -12.608 1.00 97.75 151 TRP A N 1
ATOM 1143 C CA . TRP A 1 151 ? 5.015 -3.344 -11.708 1.00 97.75 151 TRP A CA 1
ATOM 1144 C C . TRP A 1 151 ? 4.608 -3.185 -10.241 1.00 97.75 151 TRP A C 1
ATOM 1146 O O . TRP A 1 151 ? 5.122 -3.905 -9.382 1.00 97.75 151 TRP A O 1
ATOM 1156 N N . ARG A 1 152 ? 3.650 -2.304 -9.940 1.00 97.50 152 ARG A N 1
ATOM 1157 C CA . ARG A 1 152 ? 3.085 -2.134 -8.594 1.00 97.50 152 ARG A CA 1
ATOM 1158 C C . ARG A 1 152 ? 2.380 -3.403 -8.112 1.00 97.50 152 ARG A C 1
ATOM 1160 O O . ARG A 1 152 ? 2.625 -3.832 -6.988 1.00 97.50 152 ARG A O 1
ATOM 1167 N N . ALA A 1 153 ? 1.575 -4.047 -8.958 1.00 97.88 153 ALA A N 1
ATOM 1168 C CA . ALA A 1 153 ? 0.889 -5.301 -8.631 1.00 97.88 153 ALA A CA 1
ATOM 1169 C C . ALA A 1 153 ? 1.874 -6.443 -8.351 1.00 97.88 153 ALA A C 1
ATOM 1171 O O . ALA A 1 153 ? 1.772 -7.123 -7.329 1.00 97.88 153 ALA A O 1
ATOM 1172 N N . LEU A 1 154 ? 2.882 -6.602 -9.213 1.00 97.75 154 LEU A N 1
ATOM 1173 C CA . LEU A 1 154 ? 3.966 -7.561 -9.005 1.00 97.75 154 LEU A CA 1
ATOM 1174 C C . LEU A 1 154 ? 4.753 -7.254 -7.731 1.00 97.75 154 LEU A C 1
ATOM 1176 O O . LEU A 1 154 ? 5.175 -8.182 -7.048 1.00 97.75 154 LEU A O 1
ATOM 1180 N N . THR A 1 155 ? 4.926 -5.974 -7.394 1.00 97.75 155 THR A N 1
ATOM 1181 C CA . THR A 1 155 ? 5.591 -5.561 -6.156 1.00 97.75 155 THR A CA 1
ATOM 1182 C C . THR A 1 155 ? 4.839 -6.078 -4.939 1.00 97.75 155 THR A C 1
ATOM 1184 O O . THR A 1 155 ? 5.452 -6.760 -4.124 1.00 97.75 155 THR A O 1
ATOM 1187 N N . VAL A 1 156 ? 3.525 -5.842 -4.835 1.00 97.19 156 VAL A N 1
ATOM 1188 C CA . VAL A 1 156 ? 2.718 -6.366 -3.715 1.00 97.19 156 VAL A CA 1
ATOM 1189 C C . VAL A 1 156 ? 2.855 -7.886 -3.614 1.00 97.19 156 VAL A C 1
ATOM 1191 O O . VAL A 1 156 ? 3.267 -8.396 -2.577 1.00 97.19 156 VAL A O 1
ATOM 1194 N N . ALA A 1 157 ? 2.616 -8.602 -4.716 1.00 96.62 157 ALA A N 1
ATOM 1195 C CA . ALA A 1 157 ? 2.644 -10.064 -4.723 1.00 96.62 157 ALA A CA 1
ATOM 1196 C C . ALA A 1 157 ? 4.025 -10.652 -4.370 1.00 96.62 157 ALA A C 1
ATOM 1198 O O . ALA A 1 157 ? 4.127 -11.706 -3.739 1.00 96.62 157 ALA A O 1
ATOM 1199 N N . LEU A 1 158 ? 5.113 -10.005 -4.796 1.00 97.94 158 LEU A N 1
ATOM 1200 C CA . LEU A 1 158 ? 6.470 -10.480 -4.523 1.00 97.94 158 LEU A CA 1
ATOM 1201 C C . LEU A 1 158 ? 6.953 -10.113 -3.119 1.00 97.94 158 LEU A C 1
ATOM 1203 O O . LEU A 1 158 ? 7.763 -10.861 -2.571 1.00 97.94 158 LEU A O 1
ATOM 1207 N N . LEU A 1 159 ? 6.454 -9.033 -2.514 1.00 97.62 159 LEU A N 1
ATOM 1208 C CA . LEU A 1 159 ? 6.763 -8.691 -1.123 1.00 97.62 159 LEU A CA 1
ATOM 1209 C C . LEU A 1 159 ? 6.268 -9.771 -0.154 1.00 97.62 159 LEU A C 1
ATOM 1211 O O . LEU A 1 159 ? 7.021 -10.147 0.743 1.00 97.62 159 LEU A O 1
ATOM 1215 N N . ASP A 1 160 ? 5.091 -10.355 -0.385 1.00 95.38 160 ASP A N 1
ATOM 1216 C CA . ASP A 1 160 ? 4.583 -11.472 0.427 1.00 95.38 160 ASP A CA 1
ATOM 1217 C C . ASP A 1 160 ? 5.517 -12.687 0.349 1.00 95.38 160 ASP A C 1
ATOM 1219 O O . ASP A 1 160 ? 5.867 -13.310 1.357 1.00 95.38 160 ASP A O 1
ATOM 1223 N N . ARG A 1 161 ? 6.003 -12.995 -0.861 1.00 96.81 161 ARG A N 1
ATOM 1224 C CA . ARG A 1 161 ? 6.965 -14.085 -1.081 1.00 96.81 161 ARG A CA 1
ATOM 1225 C C . ARG A 1 161 ? 8.308 -13.794 -0.422 1.00 96.81 161 ARG A C 1
ATOM 1227 O O . ARG A 1 161 ? 8.894 -14.705 0.158 1.00 96.81 161 ARG A O 1
ATOM 1234 N N . ILE A 1 162 ? 8.791 -12.552 -0.486 1.00 96.69 162 ILE A N 1
ATOM 1235 C CA . ILE A 1 162 ? 10.004 -12.127 0.221 1.00 96.69 162 ILE A CA 1
ATOM 1236 C C . ILE A 1 162 ? 9.813 -12.299 1.727 1.00 96.69 162 ILE A C 1
ATOM 1238 O O . ILE A 1 162 ? 10.665 -12.910 2.365 1.00 96.69 1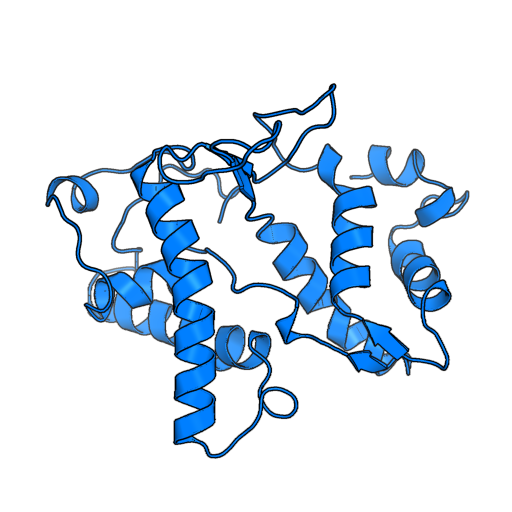62 ILE A O 1
ATOM 1242 N N . GLY A 1 163 ? 8.692 -11.840 2.286 1.00 96.38 163 GLY A N 1
ATOM 1243 C CA . GLY A 1 163 ? 8.370 -12.002 3.703 1.00 96.38 163 GLY A CA 1
ATOM 1244 C C . GLY A 1 163 ? 8.410 -13.466 4.137 1.00 96.38 163 GLY A C 1
ATOM 1245 O O . GLY A 1 163 ? 9.095 -13.805 5.103 1.00 96.38 163 GLY A O 1
ATOM 1246 N N . ALA A 1 164 ? 7.768 -14.355 3.375 1.00 96.38 164 ALA A N 1
ATOM 1247 C CA . ALA A 1 164 ? 7.798 -15.795 3.626 1.00 96.38 164 ALA A CA 1
ATOM 1248 C C . ALA A 1 164 ? 9.221 -16.381 3.573 1.00 96.38 164 ALA A C 1
ATOM 1250 O O . ALA A 1 164 ? 9.595 -17.178 4.433 1.00 96.38 164 ALA A O 1
ATOM 1251 N N . GLN A 1 165 ? 10.040 -15.973 2.598 1.00 97.25 165 GLN A N 1
ATOM 1252 C CA . GLN A 1 165 ? 11.423 -16.442 2.488 1.00 97.25 165 GLN A CA 1
ATOM 1253 C C . GLN A 1 165 ? 12.306 -15.919 3.623 1.00 97.25 165 GLN A C 1
ATOM 1255 O O . GLN A 1 165 ? 13.077 -16.692 4.185 1.00 97.25 165 GLN A O 1
ATOM 1260 N N . VAL A 1 166 ? 12.188 -14.645 4.001 1.00 96.56 166 VAL A N 1
ATOM 1261 C CA . VAL A 1 166 ? 12.945 -14.060 5.120 1.00 96.56 166 VAL A CA 1
ATOM 1262 C C . VAL A 1 166 ? 12.625 -14.796 6.420 1.00 96.56 166 VAL A C 1
ATOM 1264 O O . VAL A 1 166 ? 13.535 -15.198 7.139 1.00 96.56 166 VAL A O 1
ATOM 1267 N N . ARG A 1 167 ? 11.340 -15.044 6.687 1.00 97.31 167 ARG A N 1
ATOM 1268 C CA . ARG A 1 167 ? 10.875 -15.832 7.838 1.00 97.31 167 ARG A CA 1
ATOM 1269 C C . ARG A 1 167 ? 11.478 -17.229 7.864 1.00 97.31 167 ARG A C 1
ATOM 1271 O O . ARG A 1 167 ? 12.042 -17.623 8.880 1.00 97.31 167 ARG A O 1
ATOM 1278 N N . LEU A 1 168 ? 11.431 -17.933 6.731 1.00 97.81 168 LEU A N 1
ATOM 1279 C CA . LEU A 1 168 ? 12.020 -19.264 6.592 1.00 97.81 168 LEU A CA 1
ATOM 1280 C C . LEU A 1 168 ? 13.521 -19.261 6.914 1.00 97.81 168 LEU A C 1
ATOM 1282 O O . LEU A 1 168 ? 13.983 -20.113 7.666 1.00 97.81 168 LEU A O 1
ATOM 1286 N N . HIS A 1 169 ? 14.273 -18.292 6.386 1.00 97.31 169 HIS A N 1
ATOM 1287 C CA . HIS A 1 169 ? 15.720 -18.201 6.608 1.00 97.31 169 HIS A CA 1
ATOM 1288 C C . HIS A 1 169 ? 16.087 -17.837 8.050 1.00 97.31 169 HIS A C 1
ATOM 1290 O O . HIS A 1 169 ? 17.139 -18.250 8.531 1.00 97.31 169 HIS A O 1
ATOM 1296 N N . LEU A 1 170 ? 15.241 -17.068 8.737 1.00 97.12 170 LEU A N 1
ATOM 1297 C CA . LEU A 1 170 ? 15.467 -16.654 10.123 1.00 97.12 170 LEU A CA 1
ATOM 1298 C C . LEU A 1 170 ? 14.856 -17.616 11.153 1.00 97.12 170 LEU A C 1
ATOM 1300 O O . LEU A 1 170 ? 15.083 -17.437 12.346 1.00 97.12 170 LEU A O 1
ATOM 1304 N N . GLY A 1 171 ? 14.078 -18.614 10.719 1.00 97.75 171 GLY A N 1
ATOM 1305 C CA . GLY A 1 171 ? 13.333 -19.498 11.618 1.00 97.75 171 GLY A CA 1
ATOM 1306 C C . GLY A 1 171 ? 12.251 -18.768 12.422 1.00 97.75 171 GLY A C 1
ATOM 1307 O O . GLY A 1 171 ? 11.980 -19.141 13.560 1.00 97.75 171 GLY A O 1
ATOM 1308 N N . LEU A 1 172 ? 11.662 -17.710 11.855 1.00 97.44 172 LEU A N 1
ATOM 1309 C CA . LEU A 1 172 ? 10.629 -16.885 12.490 1.00 97.44 172 LEU A CA 1
ATOM 1310 C C . LEU A 1 172 ? 9.270 -17.093 11.818 1.00 97.44 172 LEU A C 1
ATOM 1312 O O . LEU A 1 172 ? 9.194 -17.469 10.650 1.00 97.44 172 LEU A O 1
ATOM 1316 N N . ASP A 1 173 ? 8.190 -16.797 12.536 1.00 95.56 173 ASP A N 1
ATOM 1317 C CA . ASP A 1 173 ? 6.827 -16.826 12.005 1.00 95.56 173 ASP A CA 1
ATOM 1318 C C . ASP A 1 173 ? 6.285 -15.419 11.684 1.00 95.56 173 ASP A C 1
ATOM 1320 O O . ASP A 1 173 ? 6.938 -14.394 11.907 1.00 95.56 173 ASP A O 1
ATOM 1324 N N . ALA A 1 174 ? 5.073 -15.368 11.124 1.00 94.00 174 ALA A N 1
ATOM 1325 C CA . ALA A 1 174 ? 4.404 -14.119 10.759 1.00 94.00 174 ALA A CA 1
ATOM 1326 C C . ALA A 1 174 ? 3.971 -13.273 11.968 1.00 94.00 174 ALA A C 1
ATOM 1328 O O . ALA A 1 174 ? 3.781 -12.070 11.825 1.00 94.00 174 ALA A O 1
ATOM 1329 N N . GLN A 1 175 ? 3.846 -13.869 13.158 1.00 92.12 175 GLN A N 1
ATOM 1330 C CA . GLN A 1 175 ? 3.513 -13.131 14.380 1.00 92.12 175 GLN A CA 1
ATOM 1331 C C . GLN A 1 175 ? 4.740 -12.393 14.926 1.00 92.12 175 GLN A C 1
ATOM 1333 O O . GLN A 1 175 ? 4.664 -11.230 15.321 1.00 92.12 175 GLN A O 1
ATOM 1338 N N . THR A 1 176 ? 5.901 -13.043 14.890 1.00 94.19 176 THR A N 1
ATOM 1339 C CA . THR A 1 176 ? 7.166 -12.479 15.371 1.00 94.19 176 THR A CA 1
ATOM 1340 C C . THR A 1 176 ? 7.730 -11.465 14.373 1.00 94.19 176 THR A C 1
ATOM 1342 O O . THR A 1 176 ? 8.158 -10.364 14.754 1.00 94.19 176 THR A O 1
ATOM 1345 N N . LEU A 1 177 ? 7.684 -11.808 13.080 1.00 95.94 177 LEU A N 1
ATOM 1346 C CA . LEU A 1 177 ? 8.161 -10.989 11.968 1.00 95.94 177 LEU A CA 1
ATOM 1347 C C . LEU A 1 177 ? 7.044 -10.755 10.927 1.00 95.94 177 LEU A C 1
ATOM 1349 O O . LEU A 1 177 ? 7.100 -11.310 9.823 1.00 95.94 177 LEU A O 1
ATOM 1353 N N . PRO A 1 178 ? 6.024 -9.935 11.243 1.00 95.38 178 PRO A N 1
ATOM 1354 C CA . PRO A 1 178 ? 4.971 -9.572 10.294 1.00 95.38 178 PRO A CA 1
ATOM 1355 C C . PRO A 1 178 ? 5.537 -8.810 9.092 1.00 95.38 178 PRO A C 1
ATOM 1357 O O . PRO A 1 178 ? 6.633 -8.242 9.166 1.00 95.38 178 PRO A O 1
ATOM 1360 N N . LEU A 1 179 ? 4.792 -8.791 7.984 1.00 95.06 179 LEU A N 1
ATOM 1361 C CA . LEU A 1 179 ? 5.265 -8.268 6.701 1.00 95.06 179 LEU A CA 1
ATOM 1362 C C . LEU A 1 179 ? 5.759 -6.828 6.848 1.00 95.06 179 LEU A C 1
ATOM 1364 O O . LEU A 1 179 ? 6.850 -6.515 6.388 1.00 95.06 179 LEU A O 1
ATOM 1368 N N . VAL A 1 180 ? 5.035 -5.992 7.595 1.00 93.62 180 VAL A N 1
ATOM 1369 C CA . VAL A 1 180 ? 5.411 -4.597 7.877 1.00 93.62 180 VAL A CA 1
ATOM 1370 C C . VAL A 1 180 ? 6.841 -4.435 8.412 1.00 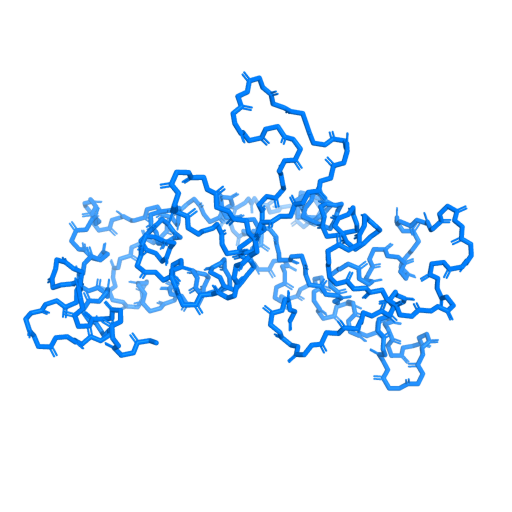93.62 180 VAL A C 1
ATOM 1372 O O . VAL A 1 180 ? 7.544 -3.515 7.997 1.00 93.62 180 VAL A O 1
ATOM 1375 N N . LYS A 1 181 ? 7.333 -5.356 9.258 1.00 94.25 181 LYS A N 1
ATOM 1376 C CA . LYS A 1 181 ? 8.720 -5.310 9.758 1.00 94.25 181 LYS A CA 1
ATOM 1377 C C . LYS A 1 181 ? 9.731 -5.637 8.658 1.00 94.25 181 LYS A C 1
ATOM 1379 O O . LYS A 1 181 ? 10.811 -5.053 8.628 1.00 94.25 181 LYS A O 1
ATOM 1384 N N . VAL A 1 182 ? 9.380 -6.551 7.751 1.00 95.12 182 VAL A N 1
ATOM 1385 C CA . VAL A 1 182 ? 10.194 -6.883 6.570 1.00 95.12 182 VAL A CA 1
ATOM 1386 C C . VAL A 1 182 ? 10.242 -5.704 5.597 1.00 95.12 182 VAL A C 1
ATOM 1388 O O . VAL A 1 182 ? 11.287 -5.464 4.993 1.00 95.12 182 VAL A O 1
ATOM 1391 N N . LEU A 1 183 ? 9.151 -4.944 5.469 1.00 92.06 183 LEU A N 1
ATOM 1392 C CA . LEU A 1 183 ? 9.105 -3.750 4.624 1.00 92.06 183 LEU A CA 1
ATOM 1393 C C . LEU A 1 183 ? 10.026 -2.651 5.163 1.00 92.06 183 LEU A C 1
ATOM 1395 O O . LEU A 1 183 ? 10.943 -2.225 4.458 1.00 92.06 183 LEU A O 1
ATOM 1399 N N . GLU A 1 184 ? 9.808 -2.234 6.413 1.00 85.81 184 GLU A N 1
ATOM 1400 C CA . GLU A 1 184 ? 10.499 -1.093 7.027 1.00 85.81 184 GLU A CA 1
ATOM 1401 C C . GLU A 1 184 ? 11.991 -1.380 7.251 1.00 85.81 184 GLU A C 1
ATOM 1403 O O . GLU A 1 184 ? 12.860 -0.613 6.832 1.00 85.81 184 GLU A O 1
ATOM 1408 N N . GLY A 1 185 ? 12.305 -2.531 7.855 1.00 85.94 185 GLY A N 1
ATOM 1409 C CA . GLY A 1 185 ? 13.679 -2.921 8.177 1.00 85.94 185 GLY A CA 1
ATOM 1410 C C . GLY A 1 185 ? 14.438 -3.598 7.033 1.00 85.94 185 GLY A C 1
ATOM 1411 O O . GLY A 1 185 ? 15.655 -3.764 7.126 1.00 85.94 185 GLY A O 1
ATOM 1412 N N . GLY A 1 186 ? 13.746 -4.011 5.968 1.00 91.88 186 GLY A N 1
ATOM 1413 C CA . GLY A 1 186 ? 14.300 -4.864 4.917 1.00 91.88 186 GLY A CA 1
ATOM 1414 C C . GLY A 1 186 ? 14.172 -4.259 3.527 1.00 91.88 186 GLY A C 1
ATOM 1415 O O . GLY A 1 186 ? 15.098 -3.602 3.044 1.00 91.88 186 GLY A O 1
ATOM 1416 N N . THR A 1 187 ? 13.055 -4.521 2.847 1.00 95.00 187 THR A N 1
ATOM 1417 C CA . THR A 1 187 ? 12.928 -4.290 1.397 1.00 95.00 187 THR A CA 1
ATOM 1418 C C . THR A 1 187 ? 13.061 -2.821 1.021 1.00 95.00 187 THR A C 1
ATOM 1420 O O . THR A 1 187 ? 13.745 -2.504 0.046 1.00 95.00 187 THR A O 1
ATOM 1423 N N . TRP A 1 188 ? 12.505 -1.913 1.827 1.00 93.31 188 TRP A N 1
ATOM 1424 C CA . TRP A 1 188 ? 12.565 -0.483 1.548 1.00 93.31 188 TRP A CA 1
ATOM 1425 C C . TRP A 1 188 ? 14.009 0.045 1.616 1.00 93.31 188 TRP A C 1
ATOM 1427 O O . TRP A 1 188 ? 14.477 0.751 0.713 1.00 93.31 188 TRP A O 1
ATOM 1437 N N . LEU A 1 189 ? 14.754 -0.334 2.663 1.00 94.38 189 LEU A N 1
ATOM 1438 C CA . LEU A 1 189 ? 16.166 0.024 2.843 1.00 94.38 189 LEU A CA 1
ATOM 1439 C C . LEU A 1 189 ? 17.070 -0.628 1.792 1.00 94.38 189 LEU A C 1
ATOM 1441 O O . LEU A 1 189 ? 17.921 0.053 1.212 1.00 94.38 189 LEU A O 1
ATOM 1445 N N . ALA A 1 190 ? 16.877 -1.919 1.523 1.00 95.19 190 ALA A N 1
ATOM 1446 C CA . ALA A 1 190 ? 17.630 -2.645 0.506 1.00 95.19 190 ALA A CA 1
ATOM 1447 C C . ALA A 1 190 ? 17.430 -2.025 -0.885 1.00 95.19 190 ALA A C 1
ATOM 1449 O O . ALA A 1 190 ? 18.406 -1.787 -1.596 1.00 95.19 190 ALA A O 1
ATOM 1450 N N . GLY A 1 191 ? 16.189 -1.671 -1.237 1.00 95.44 191 GLY A N 1
ATOM 1451 C CA . GLY A 1 191 ? 15.869 -0.986 -2.488 1.00 95.44 191 GLY A CA 1
ATOM 1452 C C . GLY A 1 191 ? 16.546 0.377 -2.613 1.00 95.44 191 GLY A C 1
ATOM 1453 O O . GLY A 1 191 ? 17.070 0.710 -3.674 1.00 95.44 191 GLY A O 1
ATOM 1454 N N . ARG A 1 192 ? 16.616 1.163 -1.526 1.00 94.69 192 ARG A N 1
ATOM 1455 C CA . ARG A 1 192 ? 17.360 2.438 -1.524 1.00 94.69 192 ARG A CA 1
ATOM 1456 C C . ARG A 1 192 ? 18.849 2.258 -1.777 1.00 94.69 192 ARG A C 1
ATOM 1458 O O . ARG A 1 192 ? 19.401 2.978 -2.605 1.00 94.69 192 ARG A O 1
ATOM 1465 N N . ARG A 1 193 ? 19.482 1.320 -1.070 1.00 95.19 193 ARG A N 1
ATOM 1466 C CA . ARG A 1 193 ? 20.922 1.054 -1.200 1.00 95.19 193 ARG A CA 1
ATOM 1467 C C . ARG A 1 193 ? 21.267 0.597 -2.610 1.00 95.19 193 ARG A C 1
ATOM 1469 O O . ARG A 1 193 ? 22.106 1.212 -3.259 1.00 95.19 193 ARG A O 1
ATOM 1476 N N . LEU A 1 194 ? 20.535 -0.390 -3.117 1.00 96.19 194 LEU A N 1
ATOM 1477 C CA . LEU A 1 194 ? 20.797 -0.949 -4.436 1.00 96.19 194 LEU A CA 1
ATOM 1478 C C . LEU A 1 194 ? 20.552 0.069 -5.561 1.00 96.19 194 LEU A C 1
ATOM 1480 O O . LEU A 1 194 ? 21.323 0.132 -6.518 1.00 96.19 194 LEU A O 1
ATOM 1484 N N . ALA A 1 195 ? 19.532 0.921 -5.427 1.00 96.00 195 ALA A N 1
ATOM 1485 C CA . ALA A 1 195 ? 19.314 2.008 -6.374 1.00 96.00 195 ALA A CA 1
ATOM 1486 C C . ALA A 1 195 ? 20.491 3.000 -6.392 1.00 96.00 195 ALA A C 1
ATOM 1488 O O . ALA A 1 195 ? 20.896 3.432 -7.470 1.00 96.00 195 ALA A O 1
ATOM 1489 N N . ALA A 1 196 ? 21.050 3.347 -5.225 1.00 96.25 196 ALA A N 1
ATOM 1490 C CA . ALA A 1 196 ? 22.198 4.250 -5.110 1.00 96.25 196 ALA A CA 1
ATOM 1491 C C . ALA A 1 196 ? 23.499 3.643 -5.661 1.00 96.25 196 ALA A C 1
ATOM 1493 O O . ALA A 1 196 ? 24.309 4.363 -6.238 1.00 96.25 196 ALA A O 1
ATOM 1494 N N . GLU A 1 197 ? 23.683 2.327 -5.533 1.00 96.50 197 GLU A N 1
ATOM 1495 C CA . GLU A 1 197 ? 24.804 1.601 -6.145 1.00 96.50 197 GLU A CA 1
ATOM 1496 C C . GLU A 1 197 ? 24.710 1.585 -7.676 1.00 96.50 197 GLU A C 1
ATOM 1498 O O . GLU A 1 197 ? 25.726 1.662 -8.366 1.00 96.50 197 GLU A O 1
ATOM 1503 N N . ARG A 1 198 ? 23.492 1.490 -8.225 1.00 94.94 198 ARG A N 1
ATOM 1504 C CA . ARG A 1 198 ? 23.275 1.373 -9.674 1.00 94.94 198 ARG A CA 1
ATOM 1505 C C . ARG A 1 198 ? 23.167 2.706 -10.402 1.00 94.94 198 ARG A C 1
ATOM 1507 O O . ARG A 1 198 ? 23.439 2.750 -11.601 1.00 94.94 198 ARG A O 1
ATOM 1514 N N . ARG A 1 199 ? 22.709 3.767 -9.733 1.00 94.75 199 ARG A N 1
ATOM 1515 C CA . ARG A 1 199 ? 22.414 5.067 -10.355 1.00 94.75 199 ARG A CA 1
ATOM 1516 C C . ARG A 1 199 ? 22.806 6.219 -9.429 1.00 94.75 199 ARG A C 1
ATOM 1518 O O . ARG A 1 199 ? 22.394 6.221 -8.267 1.00 94.75 199 ARG A O 1
ATOM 1525 N N . PRO A 1 200 ? 23.499 7.255 -9.940 1.00 91.69 200 PRO A N 1
ATOM 1526 C CA . PRO A 1 200 ? 23.705 8.498 -9.203 1.00 91.69 200 PRO A CA 1
ATOM 1527 C C . PRO A 1 200 ? 22.379 9.069 -8.680 1.00 91.69 200 PRO A C 1
ATOM 1529 O O . PRO A 1 200 ? 21.379 9.088 -9.394 1.00 91.69 200 PRO A O 1
ATOM 1532 N N . GLY A 1 201 ? 22.354 9.493 -7.415 1.00 88.31 201 GLY A N 1
ATOM 1533 C CA . GLY A 1 201 ? 21.140 10.000 -6.759 1.00 88.31 201 GLY A CA 1
ATOM 1534 C C . GLY A 1 201 ? 20.121 8.925 -6.352 1.00 88.31 201 GLY A C 1
ATOM 1535 O O . GLY A 1 201 ? 19.118 9.247 -5.719 1.00 88.31 201 GLY A O 1
ATOM 1536 N N . GLY A 1 202 ? 20.364 7.646 -6.663 1.00 91.62 202 GLY A N 1
ATOM 1537 C CA . GLY A 1 202 ? 19.525 6.533 -6.225 1.00 91.62 202 GLY A CA 1
ATOM 1538 C C . GLY A 1 202 ? 18.103 6.569 -6.779 1.00 91.62 202 GLY A C 1
ATOM 1539 O O . GLY A 1 202 ? 17.168 6.223 -6.055 1.00 91.62 202 GLY A O 1
ATOM 1540 N N . ALA A 1 203 ? 17.930 7.009 -8.025 1.00 91.56 203 ALA A N 1
ATOM 1541 C CA . ALA A 1 203 ? 16.642 6.994 -8.716 1.00 91.56 203 ALA A CA 1
ATOM 1542 C C . ALA A 1 203 ? 16.126 5.552 -8.948 1.00 91.56 203 ALA A C 1
ATOM 1544 O O . ALA A 1 203 ? 16.940 4.623 -9.066 1.00 91.56 203 ALA A O 1
ATOM 1545 N N . PRO A 1 204 ? 14.795 5.339 -9.021 1.00 92.31 204 PRO A N 1
ATOM 1546 C CA . PRO A 1 204 ? 14.236 4.034 -9.366 1.00 92.31 204 PRO A CA 1
ATOM 1547 C C . PRO A 1 204 ? 14.634 3.589 -10.786 1.00 92.31 204 PRO A C 1
ATOM 1549 O O . PRO A 1 204 ? 14.902 4.431 -11.642 1.00 92.31 204 PRO A O 1
ATOM 1552 N N . PRO A 1 205 ? 14.645 2.271 -11.065 1.00 95.06 205 PRO A N 1
ATOM 1553 C CA . PRO A 1 205 ? 14.940 1.739 -12.397 1.00 95.06 205 PRO A CA 1
ATOM 1554 C C . PRO A 1 205 ? 13.897 2.103 -13.456 1.00 95.06 205 PRO A C 1
ATOM 1556 O O . PRO A 1 205 ? 14.258 2.281 -14.614 1.00 95.06 205 PRO A O 1
ATOM 1559 N N . ILE A 1 206 ? 12.621 2.184 -13.070 1.00 95.94 206 ILE A N 1
ATOM 1560 C CA . ILE A 1 206 ? 11.527 2.614 -13.942 1.00 95.94 206 ILE A CA 1
ATOM 1561 C C . ILE A 1 206 ? 11.139 4.022 -13.502 1.00 95.94 206 ILE A C 1
ATOM 1563 O O . ILE A 1 206 ? 10.735 4.225 -12.354 1.00 95.94 206 ILE A O 1
ATOM 1567 N N . ALA A 1 207 ? 11.315 4.995 -14.395 1.00 94.06 207 ALA A N 1
ATOM 1568 C CA . ALA A 1 207 ? 10.987 6.385 -14.116 1.00 94.06 207 ALA A CA 1
ATOM 1569 C C . ALA A 1 207 ? 9.468 6.595 -14.169 1.00 94.06 207 ALA A C 1
ATOM 1571 O O . ALA A 1 207 ? 8.789 6.087 -15.063 1.00 94.06 207 ALA A O 1
ATOM 1572 N N . ILE A 1 208 ? 8.945 7.366 -13.218 1.00 91.38 208 ILE A N 1
ATOM 1573 C CA . ILE A 1 208 ? 7.518 7.669 -13.105 1.00 91.38 208 ILE A CA 1
ATOM 1574 C C . ILE A 1 208 ? 7.344 9.180 -13.205 1.00 91.38 208 ILE A C 1
ATOM 1576 O O . ILE A 1 208 ? 8.025 9.919 -12.495 1.00 91.38 208 ILE A O 1
ATOM 1580 N N . ASP A 1 209 ? 6.429 9.625 -14.057 1.00 88.81 209 ASP A N 1
ATOM 1581 C CA . ASP A 1 209 ? 5.976 11.013 -14.114 1.00 88.81 209 ASP A CA 1
ATOM 1582 C C . ASP A 1 209 ? 4.907 11.223 -13.033 1.00 88.81 209 ASP A C 1
ATOM 1584 O O . ASP A 1 209 ? 3.715 11.010 -13.251 1.00 88.81 209 ASP A O 1
ATOM 1588 N N . SER A 1 210 ? 5.356 11.490 -11.807 1.00 75.12 210 SER A N 1
ATOM 1589 C CA . SER A 1 210 ? 4.494 11.583 -10.628 1.00 75.12 210 SER A CA 1
ATOM 1590 C C . SER A 1 210 ? 4.738 12.887 -9.882 1.00 75.12 210 SER A C 1
ATOM 1592 O O . SER A 1 210 ? 5.878 13.266 -9.622 1.00 75.12 210 SER A O 1
ATOM 1594 N N . ASP A 1 211 ? 3.647 13.517 -9.458 1.00 67.00 211 ASP A N 1
ATOM 1595 C CA . ASP A 1 211 ? 3.612 14.672 -8.555 1.00 67.00 211 ASP A CA 1
ATOM 1596 C C . ASP A 1 211 ? 3.711 14.277 -7.065 1.00 67.00 211 ASP A C 1
ATOM 1598 O O . ASP A 1 211 ? 3.564 15.120 -6.182 1.00 67.00 211 ASP A O 1
ATOM 1602 N N . GLY A 1 212 ? 3.950 12.991 -6.775 1.00 62.12 212 GLY A N 1
ATOM 1603 C CA . GLY A 1 212 ? 4.034 12.439 -5.419 1.00 62.12 212 GLY A CA 1
ATOM 1604 C C . GLY A 1 212 ? 2.705 11.922 -4.858 1.00 62.12 212 GLY A C 1
ATOM 1605 O O . GLY A 1 212 ? 2.673 11.408 -3.745 1.00 62.12 212 GLY A O 1
ATOM 1606 N N . THR A 1 213 ? 1.598 11.993 -5.607 1.00 58.47 213 THR A N 1
ATOM 1607 C CA . THR A 1 213 ? 0.281 11.532 -5.117 1.00 58.47 213 THR A CA 1
ATOM 1608 C C . THR A 1 213 ? 0.086 10.013 -5.148 1.00 58.47 213 THR A C 1
ATOM 1610 O O . THR A 1 213 ? -0.854 9.504 -4.539 1.00 58.47 213 THR A O 1
ATOM 1613 N N . VAL A 1 214 ? 0.972 9.277 -5.827 1.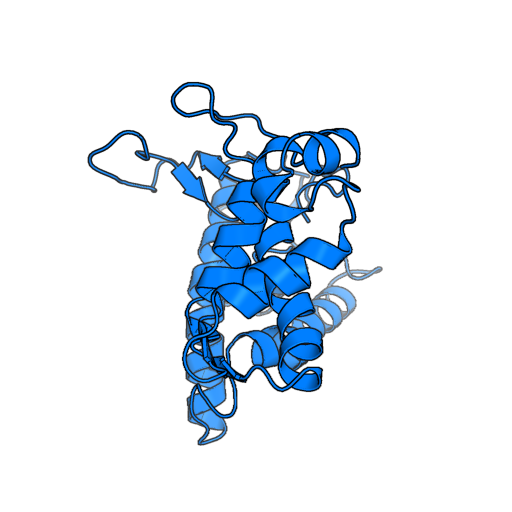00 59.56 214 VAL A N 1
ATOM 1614 C CA . VAL A 1 214 ? 0.883 7.811 -5.992 1.00 59.56 214 VAL A CA 1
ATOM 1615 C C . VAL A 1 214 ? 2.035 7.065 -5.291 1.00 59.56 214 VAL A C 1
ATOM 1617 O O . VAL A 1 214 ? 1.968 5.846 -5.113 1.00 59.56 214 VAL A O 1
ATOM 1620 N N . PHE A 1 215 ? 3.075 7.785 -4.844 1.00 55.44 215 PHE A N 1
ATOM 1621 C CA . PHE A 1 215 ? 4.344 7.207 -4.388 1.00 55.44 215 PHE A CA 1
ATOM 1622 C C . PHE A 1 215 ? 4.967 7.940 -3.209 1.00 55.44 215 PHE A C 1
ATOM 1624 O O . PHE A 1 215 ? 5.229 9.150 -3.336 1.00 55.44 215 PHE A O 1
#

Foldseek 3Di:
DQVLLCVCCVQQNPVSHPCSVLVVQCVVADPLEGELVSQLVSLCVRCLVVADADDDDPPRGLHQKAFACPADDPDPCGRIDDQVQVSLVVSVVVQVVSVVVSRHYDDNLVGWDRLDLLLLLLCDLVVVDDDPDPVQQVDADECRPNVNSVSSVVSRVVLVVVQVVVCVVVVHDCVVRPSVNCRPVNRNVSSQVSLVVVDPVSDGSGHYPDPPSND

Sequence (215 aa):
VGGVVASRPDLFGADARLGNLFDHLAGQAKDGVLPAAAILAALLDAFSPIWPSRLDIEGVALGDVWRHPAARANDRTEGLVPFHKLSQWLAYSLVEPMQEAGIRVVDLDALTGLPEYRNGGLLVDSGALRVKRREILERAWAPGDEVIVEWRALTVALLDRIGAQVRLHLGLDAQTLPLVKVLEGGTWLAGRRLAAERRPGGAPPIAIDSDGTVF

Secondary structure (DSSP, 8-state):
-HHHHHH-HHHHTTTT-TTHHHHHHHHH-BTTEEEHHHHHHHHHHHHGGGS--S-EETTEE-SSEEE-TT---SSTTTTEEE--HHHHHHHHHHHHHHHHTT-EEE-GGGSPPP--HHHHHHHHHTTSS--SSGGGGTSEE-TTSHHHHHHHHHH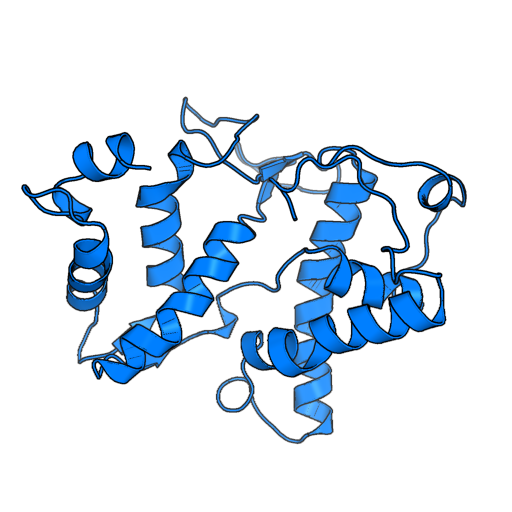HHHHHHHHHHHHHHHT--TTTS-HHHHIIIIIHHHHHHHHHHHSGGG--SSEE---SS--

pLDDT: mean 93.92, std 6.14, range [55.44, 98.62]